Protein AF-A0A933VLJ4-F1 (afdb_monomer_lite)

Foldseek 3Di:
DDDPVVVLVVLLLLVVLVVLLQVLPDPDDDFQDKDKDKAACPPRPPVPNCVVLCVVVVVVVVVVCVPDPDDDPVRVVVPDDPVVVVVVVVVVVSLQVSQVVNVVSCCVVCVVFWDFDDRFDDPPPGSMTMTMTRGHDPVVSLVSNVVSVNNVVNCVPPVPPPDDDPPPWPWDPWDWDDDPQWIWIWTDTPDTDIFTQGGCLALLRLLVVQQPPPHAFDKDWLLSSLVSSDHPVVVPDPLNPDPPPCSVVSLVSSVVSVVSNQVRCVVVVNRPQWDWDDDSTIIGIDGDDD

Radius of gyration: 25.67 Å; chains: 1; bounding box: 54×54×75 Å

Sequence (290 aa):
MLTKLEINSRKTKEFLRYIVKEILKQPQLWPGKIIEVMISENLAPFPEVVQVFGKEAEQEYKKLIDSNSQIPWAYGISMFDFEGREILKDENDRKFERIEMATSYIRDELHDICTLKNQPITADGSSSFIAIFEIEDLEKLNRKAKELGVADSVTDNNLSQSENTFASPSISKPHLAVERNKGYLIIGGENYKKIAISKVEARSFKLLQSLFNPKLGLAKNIDDVFEGIRIEKDRNNSALHDSYQNIETKRGIIEAARRKIYSILKADNLRGALKIHINKRNCRAEWMLN

Secondary structure (DSSP, 8-state):
---HHHHHHHHHHHHHHHHHHHHHTSSS--TT-EEEEEEETTTSS-HHHHHHTTHHHHHHHHHHHTT-----HHHHGGG--HHHHHHHHHHHHHHHHHHHHHHHHHHHHHTTTEEE-S--EE-TTSSEEEEEEEES-HHHHHHHHHHTT-GGGTHHHHSS-SSS-------PPPEEEEETTEEEEEE-SSS-EEEEEEETTSHHHHHHHHHHSS-TT--EEHHHHHHHH--HHHHT-GGGT-TTT-HHHHHHHHHHHHHHHHHHHHHTT-TTTEEEEE-SSEEEEEEPP-

Structure (mmCIF, N/CA/C/O backbone):
data_AF-A0A933VLJ4-F1
#
_entry.id   AF-A0A933VLJ4-F1
#
loop_
_atom_site.group_PDB
_atom_site.id
_atom_site.type_symbol
_atom_site.label_atom_id
_atom_site.label_alt_id
_atom_site.label_comp_id
_atom_site.label_asym_id
_atom_site.label_entity_id
_atom_site.label_seq_id
_atom_site.pdbx_PDB_ins_code
_atom_site.Cartn_x
_atom_site.Cartn_y
_atom_site.Cartn_z
_atom_site.occupancy
_atom_site.B_iso_or_equiv
_atom_site.auth_seq_id
_atom_site.auth_comp_id
_atom_site.auth_asym_id
_atom_site.auth_atom_id
_atom_site.pdbx_PDB_model_num
ATOM 1 N N . MET A 1 1 ? 0.836 -8.398 49.269 1.00 50.69 1 MET A N 1
ATOM 2 C CA . MET A 1 1 ? 1.356 -9.211 48.145 1.00 50.69 1 MET A CA 1
ATOM 3 C C . MET A 1 1 ? 0.165 -9.678 47.328 1.00 50.69 1 MET A C 1
ATOM 5 O O . MET A 1 1 ? -0.795 -10.116 47.942 1.00 50.69 1 MET A O 1
ATOM 9 N N . LEU A 1 2 ? 0.199 -9.544 46.000 1.00 38.22 2 LEU A N 1
ATOM 10 C CA . LEU A 1 2 ? -0.858 -10.053 45.113 1.00 38.22 2 LEU A CA 1
ATOM 11 C C . LEU A 1 2 ? -0.665 -11.555 44.874 1.00 38.22 2 LEU A C 1
ATOM 13 O O . LEU A 1 2 ? 0.467 -12.039 44.840 1.00 38.22 2 LEU A O 1
ATOM 17 N N . THR A 1 3 ? -1.759 -12.284 44.695 1.00 45.78 3 THR A N 1
ATOM 18 C CA . THR A 1 3 ? -1.769 -13.708 44.347 1.00 45.78 3 THR A CA 1
ATOM 19 C C . THR A 1 3 ? -1.287 -13.941 42.908 1.00 45.78 3 THR A C 1
ATOM 21 O O . THR A 1 3 ? -1.351 -13.052 42.058 1.00 45.78 3 THR A O 1
ATOM 24 N N . LYS A 1 4 ? -0.832 -15.164 42.588 1.00 46.66 4 LYS A N 1
ATOM 25 C CA . LYS A 1 4 ? -0.454 -15.549 41.210 1.00 46.66 4 LYS A CA 1
ATOM 26 C C . LYS A 1 4 ? -1.600 -15.339 40.211 1.00 46.66 4 LYS A C 1
ATOM 28 O O . LYS A 1 4 ? -1.352 -14.916 39.087 1.00 46.66 4 LYS A O 1
ATOM 33 N N . LEU A 1 5 ? -2.838 -15.596 40.637 1.00 36.47 5 LEU A N 1
ATOM 34 C CA . LEU A 1 5 ? -4.033 -15.391 39.821 1.00 36.47 5 LEU A CA 1
ATOM 35 C C . LEU A 1 5 ? -4.261 -13.902 39.526 1.00 36.47 5 LEU A C 1
ATOM 37 O O . LEU A 1 5 ? -4.494 -13.542 38.377 1.00 36.47 5 LEU A O 1
ATOM 41 N N . GLU A 1 6 ? -4.113 -13.029 40.527 1.00 38.94 6 GLU A N 1
ATOM 42 C CA . GLU A 1 6 ? -4.204 -11.575 40.342 1.00 38.94 6 GLU A CA 1
ATOM 43 C C . GLU A 1 6 ? -3.078 -11.030 39.456 1.00 38.94 6 GLU A C 1
ATOM 45 O O . GLU A 1 6 ? -3.309 -10.118 38.668 1.00 38.94 6 GLU A O 1
ATOM 50 N N . ILE A 1 7 ? -1.867 -11.590 39.542 1.00 51.25 7 ILE A N 1
ATOM 51 C CA . ILE A 1 7 ? -0.741 -11.216 38.671 1.00 51.25 7 ILE A CA 1
ATOM 52 C C . ILE A 1 7 ? -1.020 -11.628 37.221 1.00 51.25 7 ILE A C 1
ATOM 54 O O . ILE A 1 7 ? -0.830 -10.819 36.314 1.00 51.25 7 ILE A O 1
ATOM 58 N N . ASN A 1 8 ? -1.498 -12.855 36.998 1.00 53.44 8 ASN A N 1
ATOM 59 C CA . ASN A 1 8 ? -1.831 -13.339 35.660 1.00 53.44 8 ASN A CA 1
ATOM 60 C C . ASN A 1 8 ? -2.995 -12.542 35.066 1.00 53.44 8 ASN A C 1
ATOM 62 O O . ASN A 1 8 ? -2.856 -12.019 33.969 1.00 53.44 8 ASN A O 1
ATOM 66 N N . SER A 1 9 ? -4.075 -12.343 35.827 1.00 53.41 9 SER A N 1
ATOM 67 C CA . SER A 1 9 ? -5.229 -11.533 3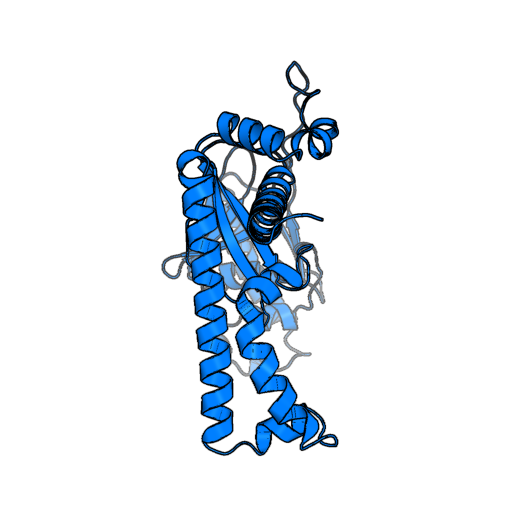5.417 1.00 53.41 9 SER A CA 1
ATOM 68 C C . SER A 1 9 ? -4.846 -10.081 35.104 1.00 53.41 9 SER A C 1
ATOM 70 O O . SER A 1 9 ? -5.307 -9.521 34.110 1.00 53.41 9 SER A O 1
ATOM 72 N N . ARG A 1 10 ? -3.946 -9.468 35.890 1.00 58.34 10 ARG A N 1
ATOM 73 C CA . ARG A 1 10 ? -3.416 -8.127 35.590 1.00 58.34 10 ARG A CA 1
ATOM 74 C C . ARG A 1 10 ? -2.656 -8.092 34.272 1.00 58.34 10 ARG A C 1
ATOM 76 O O . ARG A 1 10 ? -2.849 -7.154 33.508 1.00 58.34 10 ARG A O 1
ATOM 83 N N . LYS A 1 11 ? -1.833 -9.101 33.986 1.00 65.62 11 LYS A N 1
ATOM 84 C CA . LYS A 1 11 ? -1.084 -9.190 32.725 1.00 65.62 11 LYS A CA 1
ATOM 85 C C . LYS A 1 11 ? -2.014 -9.313 31.519 1.00 65.62 11 LYS A C 1
ATOM 87 O O . LYS A 1 11 ? -1.797 -8.626 30.526 1.00 65.62 11 LYS A O 1
ATOM 92 N N . THR A 1 12 ? -3.087 -10.095 31.624 1.00 76.06 12 THR A N 1
ATOM 93 C CA . THR A 1 12 ? -4.082 -10.215 30.551 1.00 76.06 12 THR A CA 1
ATOM 94 C C . THR A 1 12 ? -4.938 -8.956 30.390 1.00 76.06 12 THR A C 1
ATOM 96 O O . THR A 1 12 ? -5.222 -8.549 29.262 1.00 76.06 12 THR A O 1
ATOM 99 N N . LYS A 1 13 ? -5.289 -8.274 31.490 1.00 81.50 13 LYS A N 1
ATOM 100 C CA . LYS A 1 13 ? -6.010 -6.991 31.444 1.00 81.50 13 LYS A CA 1
ATOM 101 C C . LYS A 1 13 ? -5.165 -5.886 30.815 1.00 81.50 13 LYS A C 1
ATOM 103 O O . LYS A 1 13 ? -5.656 -5.137 29.978 1.00 81.50 13 LYS A O 1
ATOM 108 N N . GLU A 1 14 ? -3.898 -5.791 31.194 1.00 79.62 14 GLU A N 1
ATOM 109 C CA . GLU A 1 14 ? -2.966 -4.803 30.656 1.00 79.62 14 GLU A CA 1
ATOM 110 C C . GLU A 1 14 ? -2.611 -5.097 29.181 1.00 79.62 14 GLU A C 1
ATOM 112 O O . GLU A 1 14 ? -2.468 -4.170 28.380 1.00 79.62 14 GLU A O 1
ATOM 117 N N . PHE A 1 15 ? -2.596 -6.370 28.768 1.00 82.56 15 PHE A N 1
ATOM 118 C CA . PHE A 1 15 ? -2.515 -6.737 27.352 1.00 82.56 15 PHE A CA 1
ATOM 119 C C . PHE A 1 15 ? -3.732 -6.243 26.553 1.00 82.56 15 PHE A C 1
ATOM 121 O O . PHE A 1 15 ? -3.559 -5.548 25.553 1.00 82.56 15 PHE A O 1
ATOM 128 N N . LEU A 1 16 ? -4.963 -6.497 27.019 1.00 88.50 16 LEU A N 1
ATOM 129 C CA . LEU A 1 16 ? -6.166 -5.939 26.377 1.00 88.50 16 LEU A CA 1
ATOM 130 C C . LEU A 1 16 ? -6.148 -4.414 26.359 1.00 88.50 16 LEU A C 1
ATOM 132 O O . LEU A 1 16 ? -6.529 -3.799 25.367 1.00 88.50 16 LEU A O 1
ATOM 136 N N . ARG A 1 17 ? -5.691 -3.801 27.454 1.00 89.19 17 ARG A N 1
ATOM 137 C CA . ARG A 1 17 ? -5.545 -2.352 27.581 1.00 89.19 17 ARG A CA 1
ATOM 138 C C . ARG A 1 17 ? -4.668 -1.792 26.467 1.00 89.19 17 ARG A C 1
ATOM 140 O O . ARG A 1 17 ? -5.035 -0.790 25.862 1.00 89.19 17 ARG A O 1
ATOM 147 N N . TYR A 1 18 ? -3.545 -2.448 26.178 1.00 88.50 18 TYR A N 1
ATOM 148 C CA . TYR A 1 18 ? -2.671 -2.094 25.065 1.00 88.50 18 TYR A CA 1
ATOM 149 C C . TYR A 1 18 ? -3.389 -2.211 23.714 1.00 88.50 18 TYR A C 1
ATOM 151 O O . TYR A 1 18 ? -3.415 -1.235 22.969 1.00 88.50 18 TYR A O 1
ATOM 159 N N . ILE A 1 19 ? -4.036 -3.346 23.430 1.00 90.19 19 ILE A N 1
ATOM 160 C CA . ILE A 1 19 ? -4.755 -3.560 22.162 1.00 90.19 19 ILE A CA 1
ATOM 161 C C . ILE A 1 19 ? -5.834 -2.498 21.947 1.00 90.19 19 ILE A C 1
ATOM 163 O O . ILE A 1 19 ? -5.847 -1.820 20.921 1.00 90.19 19 ILE A O 1
ATOM 167 N N . VAL A 1 20 ? -6.703 -2.296 22.939 1.00 93.12 20 VAL A N 1
ATOM 168 C CA . VAL A 1 20 ? -7.779 -1.301 22.868 1.00 93.12 20 VAL A CA 1
ATOM 169 C C . VAL A 1 20 ? -7.206 0.106 22.714 1.00 93.12 20 VAL A C 1
ATOM 171 O O . VAL A 1 20 ? -7.728 0.895 21.932 1.00 93.12 20 VAL A O 1
ATOM 174 N N . LYS A 1 21 ? -6.091 0.423 23.382 1.00 91.31 21 LYS A N 1
ATOM 175 C CA . LYS A 1 21 ? -5.403 1.706 23.207 1.00 91.31 21 LYS A CA 1
ATOM 176 C C . LYS A 1 21 ? -4.888 1.900 21.782 1.00 91.31 21 LYS A C 1
ATOM 178 O O . LYS A 1 21 ? -5.070 2.983 21.235 1.00 91.31 21 LYS A O 1
ATOM 183 N N . GLU A 1 22 ? -4.266 0.892 21.173 1.00 90.38 22 GLU A N 1
ATOM 184 C CA . GLU A 1 22 ? -3.789 0.983 19.785 1.00 90.38 22 GLU A CA 1
ATOM 185 C C . GLU A 1 22 ? -4.938 1.118 18.777 1.00 90.38 22 GLU A C 1
ATOM 187 O O . GLU A 1 22 ? -4.830 1.899 17.830 1.00 90.38 22 GLU A O 1
ATOM 192 N N . ILE A 1 23 ? -6.064 0.436 19.012 1.00 92.50 23 ILE A N 1
ATOM 193 C CA . ILE A 1 23 ? -7.285 0.603 18.211 1.00 92.50 23 ILE A CA 1
ATOM 194 C C . ILE A 1 23 ? -7.800 2.046 18.322 1.00 92.50 23 ILE A C 1
ATOM 196 O O . ILE A 1 23 ? -8.082 2.690 17.313 1.00 92.50 23 ILE A O 1
ATOM 200 N N . LEU A 1 24 ? -7.878 2.588 19.539 1.00 91.94 24 LEU A N 1
ATOM 201 C CA . LEU A 1 24 ? -8.410 3.928 19.805 1.00 91.94 24 LEU A CA 1
ATOM 202 C C . LEU A 1 24 ? -7.504 5.079 19.353 1.00 91.94 24 LEU A C 1
ATOM 204 O O . LEU A 1 24 ? -7.984 6.197 19.177 1.00 91.94 24 LEU A O 1
ATOM 208 N N . LYS A 1 25 ? -6.208 4.831 19.134 1.00 89.75 25 LYS A N 1
ATOM 209 C CA . LYS A 1 25 ? -5.296 5.815 18.526 1.00 89.75 25 LYS A CA 1
ATOM 210 C C . LYS A 1 25 ? -5.622 6.104 17.062 1.00 89.75 25 LYS A C 1
ATOM 212 O O . LYS A 1 25 ? -5.136 7.100 16.526 1.00 89.75 25 LYS A O 1
ATOM 217 N N . GLN A 1 26 ? -6.386 5.238 16.396 1.00 88.06 26 GLN A N 1
ATOM 218 C CA . GLN A 1 26 ? -6.701 5.429 14.988 1.00 88.06 26 GLN A CA 1
ATOM 219 C C . GLN A 1 26 ? -7.625 6.638 14.803 1.00 88.06 26 GLN A C 1
ATOM 221 O O . GLN A 1 26 ? -8.646 6.742 15.485 1.00 88.06 26 GLN A O 1
ATOM 226 N N . PRO A 1 27 ? -7.327 7.533 13.847 1.00 77.44 27 PRO A N 1
ATOM 227 C CA . PRO A 1 27 ? -8.196 8.666 13.572 1.00 77.44 27 PRO A CA 1
ATOM 228 C C . PRO A 1 27 ? -9.526 8.160 13.012 1.00 77.44 27 PRO A C 1
ATOM 230 O O . PRO A 1 27 ? -9.515 7.386 12.055 1.00 77.44 27 PRO A O 1
ATOM 233 N N . GLN A 1 28 ? -10.643 8.615 13.588 1.00 81.88 28 GLN A N 1
ATOM 234 C CA . GLN A 1 28 ? -12.020 8.336 13.149 1.00 81.88 28 GLN A CA 1
ATOM 235 C C . GLN A 1 28 ? -12.364 6.836 13.115 1.00 81.88 28 GLN A C 1
ATOM 237 O O . GLN A 1 28 ? -12.038 6.129 12.165 1.00 81.88 28 GLN A O 1
ATOM 242 N N . LEU A 1 29 ? -13.034 6.325 14.144 1.00 87.50 29 LEU A N 1
ATOM 243 C CA . LEU A 1 29 ? -13.500 4.936 14.198 1.00 87.50 29 LEU A CA 1
ATOM 244 C C . LEU A 1 29 ? -14.968 4.839 13.770 1.00 87.50 29 LEU A C 1
ATOM 246 O O . LEU A 1 29 ? -15.772 5.683 14.154 1.00 87.50 29 LEU A O 1
ATOM 250 N N . TRP A 1 30 ? -15.320 3.807 13.003 1.00 90.38 30 TRP A N 1
ATOM 251 C CA . TRP A 1 30 ? -16.703 3.490 12.630 1.00 90.38 30 TRP A CA 1
ATOM 252 C C . TRP A 1 30 ? -16.875 1.969 12.446 1.00 90.38 30 TRP A C 1
ATOM 254 O O . TRP A 1 30 ? -15.882 1.286 12.174 1.00 90.38 30 TRP A O 1
ATOM 264 N N . PRO A 1 31 ? -18.099 1.424 12.585 1.00 91.81 31 PRO A N 1
ATOM 265 C CA . PRO A 1 31 ? -18.383 0.018 12.288 1.00 91.81 31 PRO A CA 1
ATOM 266 C C . PRO A 1 31 ? -17.998 -0.376 10.850 1.00 91.81 31 PRO A C 1
ATOM 268 O O . PRO A 1 31 ? -18.265 0.365 9.907 1.00 91.81 31 PRO A O 1
ATOM 271 N N . GLY A 1 32 ? -17.354 -1.526 10.669 1.00 87.06 32 GLY A N 1
ATOM 272 C CA . GLY A 1 32 ? -16.764 -2.009 9.417 1.00 87.06 32 GLY A CA 1
ATOM 273 C C . GLY A 1 32 ? -15.350 -1.485 9.132 1.00 87.06 32 GLY A C 1
ATOM 274 O O . GLY A 1 32 ? -14.734 -1.856 8.131 1.00 87.06 32 GLY A O 1
ATOM 275 N N . LYS A 1 33 ? -14.792 -0.604 9.977 1.00 89.00 33 LYS A N 1
ATOM 276 C CA . LYS A 1 33 ? -13.421 -0.114 9.783 1.00 89.00 33 LYS A CA 1
ATOM 277 C C . LYS A 1 33 ? -12.407 -1.216 10.084 1.00 89.00 33 LYS A C 1
ATOM 279 O O . LYS A 1 33 ? -12.413 -1.781 11.175 1.00 89.00 33 LYS A O 1
ATOM 284 N N . ILE A 1 34 ? -11.490 -1.439 9.143 1.00 89.88 34 ILE A N 1
ATOM 285 C CA . ILE A 1 34 ? -10.357 -2.355 9.300 1.00 89.88 34 ILE A CA 1
ATOM 286 C C . ILE A 1 34 ? -9.161 -1.606 9.897 1.00 89.88 34 ILE A C 1
ATOM 288 O O . ILE A 1 34 ? -8.796 -0.525 9.430 1.00 89.88 34 ILE A O 1
ATOM 292 N N . ILE A 1 35 ? -8.557 -2.186 10.931 1.00 89.69 35 ILE A N 1
ATOM 293 C CA . ILE A 1 35 ? -7.444 -1.628 11.695 1.00 89.69 35 ILE A CA 1
ATOM 294 C C . ILE A 1 35 ? -6.363 -2.688 11.845 1.00 89.69 35 ILE A C 1
ATOM 296 O O . ILE A 1 35 ? -6.638 -3.824 12.222 1.00 89.69 35 ILE A O 1
ATOM 300 N N . GLU A 1 36 ? -5.121 -2.294 11.597 1.00 88.81 36 GLU A N 1
ATOM 301 C CA . GLU A 1 36 ? -3.949 -3.133 11.821 1.00 88.81 36 GLU A CA 1
ATOM 302 C C . GLU A 1 36 ? -3.264 -2.699 13.117 1.00 88.81 36 GLU A C 1
ATOM 304 O O . GLU A 1 36 ? -2.902 -1.533 13.283 1.00 88.81 36 GLU A O 1
ATOM 309 N N . VAL A 1 37 ? -3.085 -3.642 14.040 1.00 86.88 37 VAL A N 1
ATOM 310 C CA . VAL A 1 37 ? -2.340 -3.435 15.283 1.00 86.88 37 VAL A CA 1
ATOM 311 C C . VAL A 1 37 ? -1.112 -4.328 15.250 1.00 86.88 37 VAL A C 1
ATOM 313 O O . VAL A 1 37 ? -1.214 -5.555 15.223 1.00 86.88 37 VAL A O 1
ATOM 316 N N . MET A 1 38 ? 0.064 -3.707 15.254 1.00 82.69 38 MET A N 1
ATOM 317 C CA . MET A 1 38 ? 1.325 -4.425 15.389 1.00 82.69 38 MET A CA 1
ATOM 318 C C . MET A 1 38 ? 1.561 -4.748 16.863 1.00 82.69 38 MET A C 1
ATOM 320 O O . MET A 1 38 ? 1.762 -3.849 17.673 1.00 82.69 38 MET A O 1
ATOM 324 N N . ILE A 1 39 ? 1.555 -6.033 17.201 1.00 79.06 39 ILE A N 1
ATOM 325 C CA . ILE A 1 39 ? 1.809 -6.542 18.545 1.00 79.06 39 ILE A CA 1
ATOM 326 C C . ILE A 1 39 ? 3.231 -7.087 18.548 1.00 79.06 39 ILE A C 1
ATOM 328 O O . ILE A 1 39 ? 3.512 -8.114 17.938 1.00 79.06 39 ILE A O 1
ATOM 332 N N . SER A 1 40 ? 4.145 -6.378 19.202 1.00 70.12 40 SER A N 1
ATOM 333 C CA . SER A 1 40 ? 5.546 -6.788 19.307 1.00 70.12 40 SER A CA 1
ATOM 334 C C . SER A 1 40 ? 5.864 -7.247 20.722 1.00 70.12 40 SER A C 1
ATOM 336 O O . SER A 1 40 ? 5.580 -6.525 21.680 1.00 70.12 40 SER A O 1
ATOM 338 N N . GLU A 1 41 ? 6.502 -8.414 20.845 1.00 59.91 41 GLU A N 1
ATOM 339 C CA . GLU A 1 41 ? 6.940 -8.989 22.125 1.00 59.91 41 GLU A CA 1
ATOM 340 C C . GLU A 1 41 ? 7.832 -8.025 22.933 1.00 59.91 41 GLU A C 1
ATOM 342 O O . GLU A 1 41 ? 7.784 -8.029 24.160 1.00 59.91 41 GLU A O 1
ATOM 347 N N . ASN A 1 42 ? 8.574 -7.138 22.252 1.00 55.66 42 ASN A N 1
ATOM 348 C CA . ASN A 1 42 ? 9.538 -6.219 22.870 1.00 55.66 42 ASN A CA 1
ATOM 349 C C . ASN A 1 42 ? 9.031 -4.774 23.060 1.00 55.66 42 ASN A C 1
ATOM 351 O O . ASN A 1 42 ? 9.648 -4.016 23.805 1.00 55.66 42 ASN A O 1
ATOM 355 N N . LEU A 1 43 ? 7.960 -4.360 22.367 1.00 48.41 43 LEU A N 1
ATOM 356 C CA . LEU A 1 43 ? 7.416 -2.985 22.438 1.00 48.41 43 LEU A CA 1
ATOM 357 C C . LEU A 1 43 ? 6.102 -2.891 23.219 1.00 48.41 43 LEU A C 1
ATOM 359 O O . LEU A 1 43 ? 5.678 -1.791 23.575 1.00 48.41 43 LEU A O 1
ATOM 363 N N . ALA A 1 44 ? 5.455 -4.019 23.505 1.00 48.56 44 ALA A N 1
ATOM 364 C CA . ALA A 1 44 ? 4.381 -4.048 24.482 1.00 48.56 44 ALA A CA 1
ATOM 365 C C . ALA A 1 44 ? 4.982 -3.899 25.897 1.00 48.56 44 ALA A C 1
ATOM 367 O O . ALA A 1 44 ? 6.090 -4.380 26.136 1.00 48.56 44 ALA A O 1
ATOM 368 N N . PRO A 1 45 ? 4.282 -3.302 26.876 1.00 43.19 45 PRO A N 1
ATOM 369 C CA . PRO A 1 45 ? 4.778 -3.174 28.252 1.00 43.19 45 PRO A CA 1
ATOM 370 C C . PRO A 1 45 ? 4.940 -4.515 29.009 1.00 43.19 45 PRO A C 1
ATOM 372 O O . PRO A 1 45 ? 4.975 -4.530 30.237 1.00 43.19 45 PRO A O 1
ATOM 375 N N . PHE A 1 46 ? 5.046 -5.651 28.309 1.00 54.34 46 PHE A N 1
ATOM 376 C CA . PHE A 1 46 ? 4.991 -6.996 28.876 1.00 54.34 46 PHE A CA 1
ATOM 377 C C . PHE A 1 46 ? 6.123 -7.919 28.404 1.00 54.34 46 PHE A C 1
ATOM 379 O O . PHE A 1 46 ? 5.842 -8.969 27.821 1.00 54.34 46 PHE A O 1
ATOM 386 N N . PRO A 1 47 ? 7.382 -7.658 28.799 1.00 48.56 47 PRO A N 1
ATOM 387 C CA . PRO A 1 47 ? 8.399 -8.714 28.794 1.00 48.56 47 PRO A CA 1
ATOM 388 C C . PRO A 1 47 ? 7.963 -9.921 29.650 1.00 48.56 47 PRO A C 1
ATOM 390 O O . PRO A 1 47 ? 8.467 -11.029 29.514 1.00 48.56 47 PRO A O 1
ATOM 393 N N . GLU A 1 48 ? 6.980 -9.732 30.532 1.00 41.62 48 GLU A N 1
ATOM 394 C CA . GLU A 1 48 ? 6.556 -10.725 31.502 1.00 41.62 48 GLU A CA 1
ATOM 395 C C . GLU A 1 48 ? 5.315 -11.533 31.110 1.00 41.62 48 GLU A C 1
ATOM 397 O O . GLU A 1 48 ? 5.056 -12.534 31.773 1.00 41.62 48 GLU A O 1
ATOM 402 N N . VAL A 1 49 ? 4.524 -11.121 30.108 1.00 40.75 49 VAL A N 1
ATOM 403 C CA . VAL A 1 49 ? 3.476 -11.988 29.522 1.00 40.75 49 VAL A CA 1
ATOM 404 C C . VAL A 1 49 ? 4.169 -13.169 28.848 1.00 40.75 49 VAL A C 1
ATOM 406 O O . VAL A 1 49 ? 3.813 -14.314 29.093 1.00 40.75 49 VAL A O 1
ATOM 409 N N . VAL A 1 50 ? 5.278 -12.891 28.167 1.00 42.34 50 VAL A N 1
ATOM 410 C CA . VAL A 1 50 ? 6.231 -13.876 27.646 1.00 42.34 50 VAL A CA 1
ATOM 411 C C . VAL A 1 50 ? 6.790 -14.765 28.758 1.00 42.34 50 VAL A C 1
ATOM 413 O O . VAL A 1 50 ? 6.827 -15.981 28.612 1.00 42.34 50 VAL A O 1
ATOM 416 N N . GLN A 1 51 ? 7.155 -14.190 29.912 1.00 42.16 51 GLN A N 1
ATOM 417 C CA . GLN A 1 51 ? 7.656 -14.972 31.052 1.00 42.16 51 GLN A CA 1
ATOM 418 C C . GLN A 1 51 ? 6.575 -15.766 31.806 1.00 42.16 51 GLN A C 1
ATOM 420 O O . GLN A 1 51 ? 6.919 -16.757 32.444 1.00 42.16 51 GLN A O 1
ATOM 425 N N . VAL A 1 52 ? 5.287 -15.389 31.783 1.00 43.06 52 VAL A N 1
ATOM 426 C CA . VAL A 1 52 ? 4.227 -16.240 32.378 1.00 43.06 52 VAL A CA 1
ATOM 427 C C . VAL A 1 52 ? 4.096 -17.547 31.607 1.00 43.06 52 VAL A C 1
ATOM 429 O O . VAL A 1 52 ? 3.881 -18.580 32.230 1.00 43.06 52 VAL A O 1
ATOM 432 N N . PHE A 1 53 ? 4.317 -17.510 30.293 1.00 41.09 53 PHE A N 1
ATOM 433 C CA . PHE A 1 53 ? 4.307 -18.691 29.430 1.00 41.09 53 PHE A CA 1
ATOM 434 C C . PHE A 1 53 ? 5.700 -19.322 29.225 1.00 41.09 53 PHE A C 1
ATOM 436 O O . PHE A 1 53 ? 5.808 -20.364 28.594 1.00 41.09 53 PHE A O 1
ATOM 443 N N . GLY A 1 54 ? 6.772 -18.710 29.750 1.00 40.12 54 GLY A N 1
ATOM 444 C CA . GLY A 1 54 ? 8.165 -19.090 29.464 1.00 40.12 54 GLY A CA 1
ATOM 445 C C . GLY A 1 54 ? 8.986 -19.633 30.640 1.00 40.12 54 GLY A C 1
ATOM 446 O O . GLY A 1 54 ? 10.114 -20.074 30.433 1.00 40.12 54 GLY A O 1
ATOM 447 N N . LYS A 1 55 ? 8.474 -19.625 31.879 1.00 43.44 55 LYS A N 1
ATOM 448 C CA . LYS A 1 55 ? 9.286 -19.973 33.068 1.00 43.44 55 LYS A CA 1
ATOM 449 C C . LYS A 1 55 ? 9.741 -21.433 33.150 1.00 43.44 55 LYS A C 1
ATOM 451 O O . LYS A 1 55 ? 10.742 -21.699 33.809 1.00 43.44 55 LYS A O 1
ATOM 456 N N . GLU A 1 56 ? 9.060 -22.353 32.476 1.00 43.72 56 GLU A N 1
ATOM 457 C CA . GLU A 1 56 ? 9.499 -23.753 32.363 1.00 43.72 56 GLU A CA 1
ATOM 458 C C . GLU A 1 56 ? 10.591 -23.916 31.290 1.00 43.72 56 GLU A C 1
ATOM 460 O O . GLU A 1 56 ? 11.545 -24.661 31.491 1.00 43.72 56 GLU A O 1
ATOM 465 N N . ALA A 1 57 ? 10.541 -23.120 30.217 1.00 41.31 57 ALA A N 1
ATOM 466 C CA . ALA A 1 57 ? 11.545 -23.115 29.151 1.00 41.31 57 ALA A CA 1
ATOM 467 C C . ALA A 1 57 ? 12.875 -22.458 29.574 1.00 41.31 57 ALA A C 1
ATOM 469 O O . ALA A 1 57 ? 13.956 -22.903 29.192 1.00 41.31 57 ALA A O 1
ATOM 470 N N . GLU A 1 58 ? 12.813 -21.404 30.392 1.00 41.44 58 GLU A N 1
ATOM 471 C CA . GLU A 1 58 ? 13.987 -20.624 30.805 1.00 41.44 58 GLU A CA 1
ATOM 472 C C . GLU A 1 58 ? 14.918 -21.398 31.764 1.00 41.44 58 GLU A C 1
ATOM 474 O O . GLU A 1 58 ? 16.131 -21.172 31.779 1.00 41.44 58 GLU A O 1
ATOM 479 N N . GLN A 1 59 ? 14.379 -22.345 32.545 1.00 48.97 59 GLN A N 1
ATOM 480 C CA . GLN A 1 59 ? 15.175 -23.186 33.450 1.00 48.97 59 GLN A CA 1
ATOM 481 C C . GLN A 1 59 ? 15.993 -24.258 32.719 1.00 48.97 59 GLN A C 1
ATOM 483 O O . GLN A 1 59 ? 17.082 -24.595 33.183 1.00 48.97 59 GLN A O 1
ATOM 488 N N . GLU A 1 60 ? 15.516 -24.774 31.586 1.00 46.59 60 GLU A N 1
ATOM 489 C CA . GLU A 1 60 ? 16.315 -25.667 30.737 1.00 46.59 60 GLU A CA 1
ATOM 490 C C . GLU A 1 60 ? 17.357 -24.894 29.927 1.00 46.59 60 GLU A C 1
ATOM 492 O O . GLU A 1 60 ? 18.504 -25.324 29.816 1.00 46.59 60 GLU A O 1
ATOM 497 N N . TYR A 1 61 ? 17.007 -23.696 29.457 1.00 41.00 61 TYR A N 1
ATOM 498 C CA . TYR A 1 61 ? 17.903 -22.857 28.664 1.00 41.00 61 TYR A CA 1
ATOM 499 C C . TYR A 1 61 ? 19.104 -22.324 29.468 1.00 41.00 61 TYR A C 1
ATOM 501 O O . TYR A 1 61 ? 20.231 -22.296 28.969 1.00 41.00 61 TYR A O 1
ATOM 509 N N . LYS A 1 62 ? 18.908 -21.981 30.752 1.00 46.28 62 LYS A N 1
ATOM 510 C CA . LYS A 1 62 ? 20.014 -21.606 31.655 1.00 46.28 62 LYS A CA 1
ATOM 511 C C . LYS A 1 62 ? 21.000 -22.747 31.911 1.00 46.28 62 LYS A C 1
ATOM 513 O O . LYS A 1 62 ? 22.192 -22.484 32.019 1.00 46.28 62 LYS A O 1
ATOM 518 N N . LYS A 1 63 ? 20.538 -24.004 31.937 1.00 53.59 63 LYS A N 1
ATOM 519 C CA . LYS A 1 63 ? 21.432 -25.171 32.058 1.00 53.59 63 LYS A CA 1
ATOM 520 C C . LYS A 1 63 ? 22.321 -25.354 30.823 1.00 53.59 63 LYS A C 1
ATOM 522 O O . LYS A 1 63 ? 23.435 -25.847 30.956 1.00 53.59 63 LYS A O 1
ATOM 527 N N . LEU A 1 64 ? 21.845 -24.948 29.644 1.00 45.16 64 LEU A N 1
ATOM 528 C CA . LEU A 1 64 ? 22.586 -25.030 28.382 1.00 45.16 64 LEU A CA 1
ATOM 529 C C . LEU A 1 64 ? 23.625 -23.907 28.230 1.00 45.16 64 LEU A C 1
ATOM 531 O O . LEU A 1 64 ? 24.757 -24.170 27.826 1.00 45.16 64 LEU A O 1
ATOM 535 N N . ILE A 1 65 ? 23.279 -22.667 28.587 1.00 45.50 65 ILE A N 1
ATOM 536 C CA . ILE A 1 65 ? 24.167 -21.505 28.401 1.00 45.50 65 ILE A CA 1
ATOM 537 C C . ILE A 1 65 ? 25.370 -21.507 29.353 1.00 45.50 65 ILE A C 1
ATOM 539 O O . ILE A 1 65 ? 26.464 -21.125 28.934 1.00 45.50 65 ILE A O 1
ATOM 543 N N . ASP A 1 66 ? 25.219 -21.994 30.588 1.00 50.34 66 ASP A N 1
ATOM 544 C CA . ASP A 1 66 ? 26.332 -22.044 31.552 1.00 50.34 66 ASP A CA 1
ATOM 545 C C . ASP A 1 66 ? 27.461 -23.014 31.137 1.00 50.34 66 ASP A C 1
ATOM 547 O O . ASP A 1 66 ? 28.529 -23.017 31.747 1.00 50.34 66 ASP A O 1
ATOM 551 N N . SER A 1 67 ? 27.269 -23.800 30.071 1.00 51.38 67 SER A N 1
ATOM 552 C CA . SER A 1 67 ? 28.254 -24.770 29.583 1.00 51.38 67 SER A CA 1
ATOM 553 C C . SER A 1 67 ? 29.147 -24.291 28.431 1.00 51.38 67 SER A C 1
ATOM 555 O O . SER A 1 67 ? 30.145 -24.950 28.156 1.00 51.38 67 SER A O 1
ATOM 557 N N . ASN A 1 68 ? 28.850 -23.168 27.759 1.00 52.41 68 ASN A N 1
ATOM 558 C CA . ASN A 1 68 ? 29.610 -22.752 26.566 1.00 52.41 68 ASN A CA 1
ATOM 559 C C . ASN A 1 68 ? 29.579 -21.232 26.324 1.00 52.41 68 ASN A C 1
ATOM 561 O O . ASN A 1 68 ? 28.950 -20.718 25.398 1.00 52.41 68 ASN A O 1
ATOM 565 N N . SER A 1 69 ? 30.302 -20.485 27.151 1.00 50.03 69 SER A N 1
ATOM 566 C CA . SER A 1 69 ? 30.397 -19.027 27.066 1.00 50.03 69 SER A CA 1
ATOM 567 C C . SER A 1 69 ? 31.647 -18.562 26.311 1.00 50.03 69 SER A C 1
ATOM 569 O O . SER A 1 69 ? 32.558 -18.016 26.923 1.00 50.03 69 SER A O 1
ATOM 571 N N . GLN A 1 70 ? 31.708 -18.739 24.979 1.00 48.09 70 GLN A N 1
ATOM 572 C CA . GLN A 1 70 ? 32.674 -17.973 24.155 1.00 48.09 70 GLN A CA 1
ATOM 573 C C . GLN A 1 70 ? 32.476 -17.949 22.623 1.00 48.09 70 GLN A C 1
ATOM 575 O O . GLN A 1 70 ? 33.411 -17.581 21.913 1.00 48.09 70 GLN A O 1
ATOM 580 N N . ILE A 1 71 ? 31.299 -18.274 22.070 1.00 47.00 71 ILE A N 1
ATOM 581 C CA . ILE A 1 71 ? 31.105 -18.250 20.603 1.00 47.00 71 ILE A CA 1
ATOM 582 C C . ILE A 1 71 ? 30.153 -17.113 20.181 1.00 47.00 71 ILE A C 1
ATOM 584 O O . ILE A 1 71 ? 29.034 -17.037 20.689 1.00 47.00 71 ILE A O 1
ATOM 588 N N . PRO A 1 72 ? 30.551 -16.231 19.241 1.00 47.09 72 PRO A N 1
ATOM 589 C CA . PRO A 1 72 ? 29.666 -15.227 18.650 1.00 47.09 72 PRO A CA 1
ATOM 590 C C . PRO A 1 72 ? 28.437 -15.867 17.983 1.00 47.09 72 PRO A C 1
ATOM 592 O O . PRO A 1 72 ? 28.579 -16.789 17.183 1.00 47.09 72 PRO A O 1
ATOM 595 N N . TRP A 1 73 ? 27.237 -15.342 18.258 1.00 43.94 73 TRP A N 1
ATOM 596 C CA . TRP A 1 73 ? 25.937 -15.887 17.816 1.00 43.94 73 TRP A CA 1
ATOM 597 C C . TRP A 1 73 ? 25.867 -16.234 16.315 1.00 43.94 73 TRP A C 1
ATOM 599 O O . TRP A 1 73 ? 25.358 -17.288 15.940 1.00 43.94 73 TRP A O 1
ATOM 609 N N . ALA A 1 74 ? 26.469 -15.404 15.457 1.00 41.75 74 ALA A N 1
ATOM 610 C CA . ALA A 1 74 ? 26.505 -15.618 14.008 1.00 41.75 74 ALA A CA 1
ATOM 611 C C . ALA A 1 74 ? 27.389 -16.805 13.562 1.00 41.75 74 ALA A C 1
ATOM 613 O O . ALA A 1 74 ? 27.182 -17.338 12.477 1.00 41.75 74 ALA A O 1
ATOM 614 N N . TYR A 1 75 ? 28.352 -17.228 14.388 1.00 42.59 75 TYR A N 1
ATOM 615 C CA . TYR A 1 75 ? 29.251 -18.360 14.122 1.00 42.59 75 TYR A CA 1
ATOM 616 C C . TYR A 1 75 ? 28.718 -19.682 14.703 1.00 42.59 75 TYR A C 1
ATOM 618 O O . TYR A 1 75 ? 29.067 -20.756 14.224 1.00 42.59 75 TYR A O 1
ATOM 626 N N . GLY A 1 76 ? 27.831 -19.614 15.705 1.00 46.25 76 GLY A N 1
ATOM 627 C CA . GLY A 1 76 ? 27.159 -20.790 16.266 1.00 46.25 76 GLY A CA 1
ATOM 628 C C . GLY A 1 76 ? 26.165 -21.419 15.287 1.00 46.25 76 GLY A C 1
ATOM 629 O O . GLY A 1 76 ? 26.155 -22.631 15.115 1.00 46.25 76 GLY A O 1
ATOM 630 N N . ILE A 1 77 ? 25.387 -20.599 14.570 1.00 42.56 77 ILE A N 1
ATOM 631 C CA . ILE A 1 77 ? 24.315 -21.063 13.667 1.00 42.56 77 ILE A CA 1
ATOM 632 C C . ILE A 1 77 ? 24.852 -21.880 12.476 1.00 42.56 77 ILE A C 1
ATOM 634 O O . ILE A 1 77 ? 24.184 -22.811 12.034 1.00 42.56 77 ILE A O 1
ATOM 638 N N . SER A 1 78 ? 26.062 -21.598 11.977 1.00 42.97 78 SER A N 1
ATOM 639 C CA . SER A 1 78 ? 26.653 -22.363 10.864 1.00 42.97 78 SER A CA 1
ATOM 640 C C . SER A 1 78 ? 27.300 -23.690 11.278 1.00 42.97 78 SER A C 1
ATOM 642 O O . SER A 1 78 ? 27.720 -24.442 10.404 1.00 42.97 78 SER A O 1
ATOM 644 N N . MET A 1 79 ? 27.405 -23.969 12.582 1.00 43.47 79 MET A N 1
ATOM 645 C CA . MET A 1 79 ? 28.030 -25.175 13.151 1.00 43.47 79 MET A CA 1
ATOM 646 C C . MET A 1 79 ? 27.017 -26.153 13.768 1.00 43.47 79 MET A C 1
ATOM 648 O O . MET A 1 79 ? 27.418 -27.201 14.264 1.00 43.47 79 MET A O 1
ATOM 652 N N . PHE A 1 80 ? 25.718 -25.841 13.765 1.00 43.09 80 PHE A N 1
ATOM 653 C CA . PHE A 1 80 ? 24.728 -26.705 14.405 1.00 43.09 80 PHE A CA 1
ATOM 654 C C . PHE A 1 80 ? 24.358 -27.919 13.534 1.00 43.09 80 PHE A C 1
ATOM 656 O O . PHE A 1 80 ? 23.729 -27.794 12.479 1.00 43.09 80 PHE A O 1
ATOM 663 N N . ASP A 1 81 ? 24.712 -29.104 14.037 1.00 54.97 81 ASP A N 1
ATOM 664 C CA . ASP A 1 81 ? 24.205 -30.412 13.618 1.00 54.97 81 ASP A CA 1
ATOM 665 C C . ASP A 1 81 ? 22.669 -30.524 13.781 1.00 54.97 81 ASP A C 1
ATOM 667 O O . ASP A 1 81 ? 21.977 -29.575 14.155 1.00 54.97 81 ASP A O 1
ATOM 671 N N . PHE A 1 82 ? 22.108 -31.696 13.451 1.00 50.00 82 PHE A N 1
ATOM 672 C CA . PHE A 1 82 ? 20.675 -32.035 13.538 1.00 50.00 82 PHE A CA 1
ATOM 673 C C . PHE A 1 82 ? 19.976 -31.498 14.809 1.00 50.00 82 PHE A C 1
ATOM 675 O O . PHE A 1 82 ? 18.883 -30.944 14.704 1.00 50.00 82 PHE A O 1
ATOM 682 N N . GLU A 1 83 ? 20.642 -31.541 15.965 1.00 48.88 83 GLU A N 1
ATOM 683 C CA . GLU A 1 83 ? 20.124 -31.060 17.255 1.00 48.88 83 GLU A CA 1
ATOM 684 C C . GLU A 1 83 ? 19.829 -29.548 17.284 1.00 48.88 83 GLU A C 1
ATOM 686 O O . GLU A 1 83 ? 18.808 -29.123 17.819 1.00 48.88 83 GLU A O 1
ATOM 691 N N . GLY A 1 84 ? 20.647 -28.700 16.649 1.00 50.34 84 GLY A N 1
ATOM 692 C CA . GLY A 1 84 ? 20.362 -27.258 16.61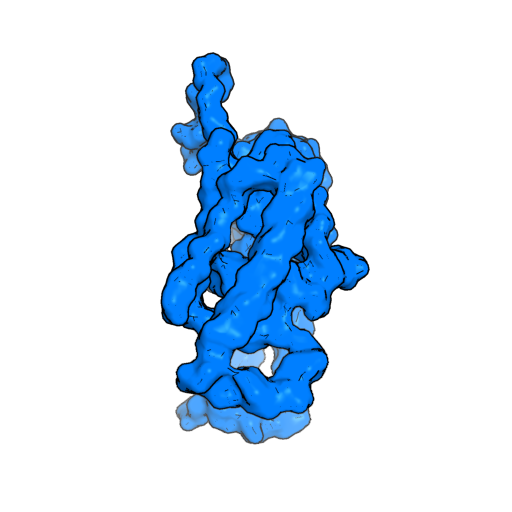0 1.00 50.34 84 GLY A CA 1
ATOM 693 C C . GLY A 1 84 ? 19.202 -26.895 15.684 1.00 50.34 84 GLY A C 1
ATOM 694 O O . GLY A 1 84 ? 18.502 -25.909 15.918 1.00 50.34 84 GLY A O 1
ATOM 695 N N . ARG A 1 85 ? 18.941 -27.721 14.660 1.00 55.22 85 ARG A N 1
ATOM 696 C CA . ARG A 1 85 ? 17.732 -27.599 13.831 1.00 55.22 85 ARG A CA 1
ATOM 697 C C . ARG A 1 85 ? 16.476 -27.997 14.604 1.00 55.22 85 ARG A C 1
ATOM 699 O O . ARG A 1 85 ? 15.447 -27.357 14.404 1.00 55.22 85 ARG A O 1
ATOM 706 N N . GLU A 1 86 ? 16.554 -28.990 15.489 1.00 59.22 86 GLU A N 1
ATOM 707 C CA . GLU A 1 86 ? 15.445 -29.343 16.385 1.00 59.22 86 GLU A CA 1
ATOM 708 C C . GLU A 1 86 ? 15.166 -28.251 17.422 1.00 59.22 86 GLU A C 1
ATOM 710 O O . GLU A 1 86 ? 14.006 -27.894 17.602 1.00 59.22 86 GLU A O 1
ATOM 715 N N . ILE A 1 87 ? 16.197 -27.636 18.014 1.00 59.25 87 ILE A N 1
ATOM 716 C CA . ILE A 1 87 ? 16.024 -26.515 18.958 1.00 59.25 87 ILE A CA 1
ATOM 717 C C . ILE A 1 87 ? 15.360 -25.310 18.277 1.00 59.25 87 ILE A C 1
ATOM 719 O O . ILE A 1 87 ? 14.406 -24.746 18.808 1.00 59.25 87 ILE A O 1
ATOM 723 N N . LEU A 1 88 ? 15.815 -24.927 17.077 1.00 58.31 88 LEU A N 1
ATOM 724 C CA . LEU A 1 88 ? 15.198 -23.831 16.316 1.00 58.31 88 LEU A CA 1
ATOM 725 C C . LEU A 1 88 ? 13.753 -24.144 15.909 1.00 58.31 88 LEU A C 1
ATOM 727 O O . LEU A 1 88 ? 12.923 -23.237 15.828 1.00 58.31 88 LEU A O 1
ATOM 731 N N . LYS A 1 89 ? 13.449 -25.416 15.634 1.00 69.44 89 LYS A N 1
ATOM 732 C CA . LYS A 1 89 ? 12.091 -25.865 15.333 1.00 69.44 89 LYS A CA 1
ATOM 733 C C . LYS A 1 89 ? 11.195 -25.775 16.571 1.00 69.44 89 LYS A C 1
ATOM 735 O O . LYS A 1 89 ? 10.145 -25.155 16.476 1.00 69.44 89 LYS A O 1
ATOM 740 N N . ASP A 1 90 ? 11.641 -26.284 17.717 1.00 71.62 90 ASP A N 1
ATOM 741 C CA . ASP A 1 90 ? 10.902 -26.212 18.985 1.00 71.62 90 ASP A CA 1
ATOM 742 C C . ASP A 1 90 ? 10.676 -24.753 19.426 1.00 71.62 90 ASP A C 1
ATOM 744 O O . ASP A 1 90 ? 9.576 -24.365 19.816 1.00 71.62 90 ASP A O 1
ATOM 748 N N . GLU A 1 91 ? 11.672 -23.875 19.270 1.00 66.81 91 GLU A N 1
ATOM 749 C CA . GLU A 1 91 ? 11.505 -22.451 19.582 1.00 66.81 91 GLU A CA 1
ATOM 750 C C . GLU A 1 91 ? 10.476 -21.767 18.664 1.00 66.81 91 GLU A C 1
ATOM 752 O O . GLU A 1 91 ? 9.690 -20.932 19.123 1.00 66.81 91 GLU A O 1
ATOM 757 N N . ASN A 1 92 ? 10.453 -22.123 17.376 1.00 64.19 92 ASN A N 1
ATOM 758 C CA . ASN A 1 92 ? 9.449 -21.633 16.435 1.00 64.19 92 ASN A CA 1
ATOM 759 C C . ASN A 1 92 ? 8.054 -22.185 16.747 1.00 64.19 92 ASN A C 1
ATOM 761 O O . ASN A 1 92 ? 7.099 -21.410 16.755 1.00 64.19 92 ASN A O 1
ATOM 765 N N . ASP A 1 93 ? 7.932 -23.472 17.067 1.00 71.31 93 ASP A N 1
ATOM 766 C CA . ASP A 1 93 ? 6.661 -24.103 17.435 1.00 71.31 93 ASP A CA 1
ATOM 767 C C . ASP A 1 93 ? 6.079 -23.437 18.698 1.00 71.31 93 ASP A C 1
ATOM 769 O O . ASP A 1 93 ? 4.929 -22.992 18.701 1.00 71.31 93 ASP A O 1
ATOM 773 N N . ARG A 1 94 ? 6.911 -23.192 19.721 1.00 70.44 94 ARG A N 1
ATOM 774 C CA . ARG A 1 94 ? 6.527 -22.424 20.923 1.00 70.44 94 ARG A CA 1
ATOM 775 C C . ARG A 1 94 ? 6.181 -20.962 20.628 1.00 70.44 94 ARG A C 1
ATOM 777 O O . ARG A 1 94 ? 5.424 -20.339 21.375 1.00 70.44 94 ARG A O 1
ATOM 784 N N . LYS A 1 95 ? 6.767 -20.343 19.595 1.00 67.25 95 LYS A N 1
ATOM 785 C CA . LYS A 1 95 ? 6.377 -18.987 19.153 1.00 67.25 95 LYS A CA 1
ATOM 786 C C . LYS A 1 95 ? 4.987 -19.007 18.524 1.00 67.25 95 LYS A C 1
ATOM 788 O O . LYS A 1 95 ? 4.165 -18.165 18.881 1.00 67.25 95 LYS A O 1
ATOM 793 N N . PHE A 1 96 ? 4.716 -19.970 17.644 1.00 67.06 96 PHE A N 1
ATOM 794 C CA . PHE A 1 96 ? 3.397 -20.144 17.037 1.00 67.06 96 PHE A CA 1
ATOM 795 C C . PHE A 1 96 ? 2.316 -20.391 18.090 1.00 67.06 96 PHE A C 1
ATOM 797 O O . PHE A 1 96 ? 1.296 -19.706 18.071 1.00 67.06 96 PHE A O 1
ATOM 804 N N . GLU A 1 97 ? 2.571 -21.269 19.060 1.00 72.38 97 GLU A N 1
ATOM 805 C CA . GLU A 1 97 ? 1.625 -21.562 20.141 1.00 72.38 97 GLU A CA 1
ATOM 806 C C . GLU A 1 97 ? 1.287 -20.311 20.972 1.00 72.38 97 GLU A C 1
ATOM 808 O O . GLU A 1 97 ? 0.118 -20.007 21.213 1.00 72.38 97 GLU A O 1
ATOM 813 N N . ARG A 1 98 ? 2.294 -19.508 21.344 1.00 71.31 98 ARG A N 1
ATOM 814 C CA . ARG A 1 98 ? 2.079 -18.247 22.080 1.00 71.31 98 ARG A CA 1
ATOM 815 C C . ARG A 1 98 ? 1.240 -17.247 21.291 1.00 71.31 98 ARG A C 1
ATOM 817 O O . ARG A 1 98 ? 0.375 -16.572 21.854 1.00 71.31 98 ARG A O 1
ATOM 824 N N . ILE A 1 99 ? 1.497 -17.150 19.993 1.00 71.81 99 ILE A N 1
ATOM 825 C CA . ILE A 1 99 ? 0.747 -16.291 19.084 1.00 71.81 99 ILE A CA 1
ATOM 826 C C . ILE A 1 99 ? -0.711 -16.768 18.971 1.00 71.81 99 ILE A C 1
ATOM 828 O O . ILE A 1 99 ? -1.628 -15.944 19.032 1.00 71.81 99 ILE A O 1
ATOM 832 N N . GLU A 1 100 ? -0.953 -18.076 18.857 1.00 74.56 100 GLU A N 1
ATOM 833 C CA . GLU A 1 100 ? -2.305 -18.644 18.833 1.00 74.56 100 GLU A CA 1
ATOM 834 C C . GLU A 1 100 ? -3.054 -18.409 20.146 1.00 74.56 100 GLU A C 1
ATOM 836 O O . GLU A 1 100 ? -4.205 -17.971 20.113 1.00 74.56 100 GLU A O 1
ATOM 841 N N . MET A 1 101 ? -2.403 -18.603 21.296 1.00 76.69 101 MET A N 1
ATOM 842 C CA . MET A 1 101 ? -2.993 -18.317 22.607 1.00 76.69 101 MET A CA 1
ATOM 843 C C . MET A 1 101 ? -3.388 -16.842 22.742 1.00 76.69 101 MET A C 1
ATOM 845 O O . MET A 1 101 ? -4.513 -16.539 23.143 1.00 76.69 101 MET A O 1
ATOM 849 N N . ALA A 1 102 ? -2.503 -15.914 22.362 1.00 78.12 102 ALA A N 1
ATOM 850 C CA . ALA A 1 102 ? -2.803 -14.482 22.383 1.00 78.12 102 ALA A CA 1
ATOM 851 C C . ALA A 1 102 ? -3.970 -14.132 21.445 1.00 78.12 102 ALA A C 1
ATOM 853 O O . ALA A 1 102 ? -4.860 -13.368 21.814 1.00 78.12 102 ALA A O 1
ATOM 854 N N . THR A 1 103 ? -3.989 -14.726 20.252 1.00 78.56 103 THR A N 1
ATOM 855 C CA . THR A 1 103 ? -5.049 -14.555 19.249 1.00 78.56 103 THR A CA 1
ATOM 856 C C . THR A 1 103 ? -6.390 -15.077 19.763 1.00 78.56 103 THR A C 1
ATOM 858 O O . THR A 1 103 ? -7.403 -14.396 19.606 1.00 78.56 103 THR A O 1
ATOM 861 N N . SER A 1 104 ? -6.410 -16.256 20.393 1.00 80.88 104 SER A N 1
ATOM 862 C CA . SER A 1 104 ? -7.618 -16.833 20.991 1.00 80.88 104 SER A CA 1
ATOM 863 C C . SER A 1 104 ? -8.139 -15.948 22.111 1.00 80.88 104 SER A C 1
ATOM 865 O O . SER A 1 104 ? -9.305 -15.582 22.099 1.00 80.88 104 SER A O 1
ATOM 867 N N . TYR A 1 105 ? -7.263 -15.515 23.017 1.00 84.19 105 TYR A N 1
ATOM 868 C CA . TYR A 1 105 ? -7.651 -14.643 24.119 1.00 84.19 105 TYR A CA 1
ATOM 869 C C . TYR A 1 105 ? -8.224 -13.301 23.634 1.00 84.19 105 TYR A C 1
ATOM 871 O O . TYR A 1 105 ? -9.267 -12.866 24.112 1.00 84.19 105 TYR A O 1
ATOM 879 N N . ILE A 1 106 ? -7.585 -12.656 22.648 1.00 86.62 106 ILE A N 1
ATOM 880 C CA . ILE A 1 106 ? -8.111 -11.430 22.022 1.00 86.62 106 ILE A CA 1
ATOM 881 C C . ILE A 1 106 ? -9.487 -11.688 21.413 1.00 86.62 106 ILE A C 1
ATOM 883 O O . ILE A 1 106 ? -10.387 -10.865 21.570 1.00 86.62 106 ILE A O 1
ATOM 887 N N . ARG A 1 107 ? -9.637 -12.810 20.700 1.00 87.00 107 ARG A N 1
ATOM 888 C CA . ARG A 1 107 ? -10.902 -13.190 20.080 1.00 87.00 107 ARG A CA 1
ATOM 889 C C . ARG A 1 107 ? -11.976 -13.340 21.146 1.00 87.00 107 ARG A C 1
ATOM 891 O O . ARG A 1 107 ? -13.005 -12.705 21.012 1.00 87.00 107 ARG A O 1
ATOM 898 N N . ASP A 1 108 ? -11.724 -14.088 22.209 1.00 86.56 108 ASP A N 1
ATOM 899 C CA . ASP A 1 108 ? -12.713 -14.331 23.259 1.00 86.56 108 ASP A CA 1
ATOM 900 C C . ASP A 1 108 ? -13.127 -13.027 23.959 1.00 86.56 108 ASP A C 1
ATOM 902 O O . ASP A 1 108 ? -14.313 -12.773 24.166 1.00 86.56 108 ASP A O 1
ATOM 906 N N . GLU A 1 109 ? -12.167 -12.147 24.243 1.00 91.88 109 GLU A N 1
ATOM 907 C CA . GLU A 1 109 ? -12.406 -10.903 24.982 1.00 91.88 109 GLU A CA 1
ATOM 908 C C . GLU A 1 109 ? -13.013 -9.768 24.158 1.00 91.88 109 GLU A C 1
ATOM 910 O O . GLU A 1 109 ? -13.610 -8.855 24.734 1.00 91.88 109 GLU A O 1
ATOM 915 N N . LEU A 1 110 ? -12.829 -9.788 22.835 1.00 92.81 110 LEU A N 1
ATOM 916 C CA . LEU A 1 110 ? -13.282 -8.726 21.936 1.00 92.81 110 LEU A CA 1
ATOM 917 C C . LEU A 1 110 ? -14.243 -9.214 20.839 1.00 92.81 110 LEU A C 1
ATOM 919 O O . LEU A 1 110 ? -14.574 -8.414 19.965 1.00 92.81 110 LEU A O 1
ATOM 923 N N . HIS A 1 111 ? -14.703 -10.474 20.860 1.00 92.25 111 HIS A N 1
ATOM 924 C CA . HIS A 1 111 ? -15.525 -11.066 19.786 1.00 92.25 111 HIS A CA 1
ATOM 925 C C . HIS A 1 111 ? -16.791 -10.268 19.468 1.00 92.25 111 HIS A C 1
ATOM 927 O O . HIS A 1 111 ? -17.254 -10.278 18.332 1.00 92.25 111 HIS A O 1
ATOM 933 N N . ASP A 1 112 ? -17.371 -9.601 20.465 1.00 92.12 112 ASP A N 1
ATOM 934 C CA . ASP A 1 112 ? -18.608 -8.842 20.325 1.00 92.12 112 ASP A CA 1
ATOM 935 C C . ASP A 1 112 ? -18.377 -7.344 20.061 1.00 92.12 112 ASP A C 1
ATOM 937 O O . ASP A 1 112 ? -19.350 -6.595 19.937 1.00 92.12 112 ASP A O 1
ATOM 941 N N . ILE A 1 113 ? -17.107 -6.929 19.987 1.00 94.81 113 ILE A N 1
ATOM 942 C CA . ILE A 1 113 ? -16.631 -5.566 19.719 1.00 94.81 113 ILE A CA 1
ATOM 943 C C . ILE A 1 113 ? -16.000 -5.483 18.326 1.00 94.81 113 ILE A C 1
ATOM 945 O O . ILE A 1 113 ? -16.214 -4.513 17.596 1.00 94.81 113 ILE A O 1
ATOM 949 N N . CYS A 1 114 ? -15.187 -6.475 17.967 1.00 93.75 114 CYS A N 1
ATOM 950 C CA . CYS A 1 114 ? -14.454 -6.512 16.712 1.00 93.75 114 CYS A CA 1
ATOM 951 C C . CYS A 1 114 ? -14.184 -7.942 16.234 1.00 93.75 114 CYS A C 1
ATOM 953 O O . CYS A 1 114 ? -13.885 -8.845 17.015 1.00 93.75 114 CYS A O 1
ATOM 955 N N . THR A 1 115 ? -14.207 -8.116 14.916 1.00 92.62 115 THR A N 1
ATOM 956 C CA . THR A 1 115 ? -13.858 -9.371 14.255 1.00 92.62 115 THR A CA 1
ATOM 957 C C . THR A 1 115 ? -12.367 -9.383 13.928 1.00 92.62 115 THR A C 1
ATOM 959 O O . THR A 1 115 ? -11.873 -8.536 13.182 1.00 92.62 115 THR A O 1
ATOM 962 N N . LEU A 1 116 ? -11.632 -10.372 14.440 1.00 89.88 116 LEU A N 1
ATOM 963 C CA . LEU A 1 116 ? -10.226 -10.579 14.091 1.00 89.88 116 LEU A CA 1
ATOM 964 C C . LEU A 1 116 ? -10.124 -11.311 12.742 1.00 89.88 116 LEU A C 1
ATOM 966 O O . LEU A 1 116 ? -10.477 -12.486 12.639 1.00 89.88 116 LEU A O 1
ATOM 970 N N . LYS A 1 117 ? -9.670 -10.613 11.695 1.00 81.38 117 LYS A N 1
ATOM 971 C CA . LYS A 1 117 ? -9.842 -11.035 10.296 1.00 81.38 117 LYS A CA 1
ATOM 972 C C . LYS A 1 117 ? -8.843 -12.051 9.760 1.00 81.38 117 LYS A C 1
ATOM 974 O O . LYS A 1 117 ? -9.187 -12.678 8.769 1.00 81.38 117 LYS A O 1
ATOM 979 N N . ASN A 1 118 ? -7.646 -12.219 10.325 1.00 61.25 118 ASN A N 1
ATOM 980 C CA . ASN A 1 118 ? -6.631 -13.096 9.723 1.00 61.25 118 ASN A CA 1
ATOM 981 C C . ASN A 1 118 ? -5.581 -13.619 10.707 1.00 61.25 118 ASN A C 1
ATOM 983 O O . ASN A 1 118 ? -5.398 -13.069 11.793 1.00 61.25 118 ASN A O 1
ATOM 987 N N . GLN A 1 119 ? -4.897 -14.687 10.270 1.00 58.88 119 GLN A N 1
ATOM 988 C CA . GLN A 1 119 ? -3.772 -15.295 10.968 1.00 58.88 119 GLN A CA 1
ATOM 989 C C . GLN A 1 119 ? -2.642 -14.272 11.179 1.00 58.88 119 GLN A C 1
ATOM 991 O O . GLN A 1 119 ? -2.305 -13.530 10.253 1.00 58.88 119 GLN A O 1
ATOM 996 N N . PRO A 1 120 ? -2.054 -14.238 12.378 1.00 55.84 120 PRO A N 1
ATOM 997 C CA . PRO A 1 120 ? -0.927 -13.378 12.706 1.00 55.84 120 PRO A CA 1
ATOM 998 C C . PRO A 1 120 ? 0.227 -13.588 1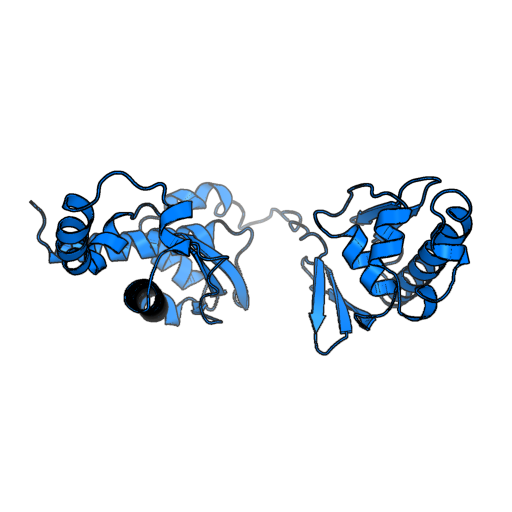1.721 1.00 55.84 120 PRO A C 1
ATOM 1000 O O . PRO A 1 120 ? 0.783 -14.679 11.617 1.00 55.84 120 PRO A O 1
ATOM 1003 N N . ILE A 1 121 ? 0.585 -12.534 10.985 1.00 58.00 121 ILE A N 1
ATOM 1004 C CA . ILE A 1 121 ? 1.746 -12.549 10.090 1.00 58.00 121 ILE A CA 1
ATOM 1005 C C . ILE A 1 121 ? 2.975 -12.274 10.952 1.00 58.00 121 ILE A C 1
ATOM 1007 O O . ILE A 1 121 ? 3.087 -11.188 11.527 1.00 58.00 121 ILE A O 1
ATOM 1011 N N . THR A 1 122 ? 3.881 -13.246 11.061 1.00 58.09 122 THR A N 1
ATOM 1012 C CA . THR A 1 122 ? 5.182 -13.036 11.697 1.00 58.09 122 THR A CA 1
ATOM 1013 C C . THR A 1 122 ? 6.032 -12.150 10.795 1.00 58.09 122 THR A C 1
ATOM 1015 O O . THR A 1 122 ? 6.304 -12.479 9.641 1.00 58.09 122 THR A O 1
ATOM 1018 N N . ALA A 1 123 ? 6.433 -10.990 11.311 1.00 51.25 123 ALA A N 1
ATOM 1019 C CA . ALA A 1 123 ? 7.358 -10.116 10.606 1.00 51.25 123 ALA A CA 1
ATOM 1020 C C . ALA A 1 123 ? 8.782 -10.655 10.808 1.00 51.25 123 ALA A C 1
ATOM 1022 O O . ALA A 1 123 ? 9.346 -10.546 11.894 1.00 51.25 123 ALA A O 1
ATOM 1023 N N . ASP A 1 124 ? 9.358 -11.256 9.771 1.00 54.62 124 ASP A N 1
ATOM 1024 C CA . ASP A 1 124 ? 10.809 -11.339 9.557 1.00 54.62 124 ASP A CA 1
ATOM 1025 C C . ASP A 1 124 ? 11.639 -12.011 10.675 1.00 54.62 124 ASP A C 1
ATOM 1027 O O . ASP A 1 124 ? 12.750 -11.584 10.984 1.00 54.62 124 ASP A O 1
ATOM 1031 N N . GLY A 1 125 ? 11.114 -13.063 11.315 1.00 53.53 125 GLY A N 1
ATOM 1032 C CA . GLY A 1 125 ? 11.801 -13.745 12.427 1.00 53.53 125 GLY A CA 1
ATOM 1033 C C . GLY A 1 125 ? 11.836 -12.938 13.732 1.00 53.53 125 GLY A C 1
ATOM 1034 O O . GLY A 1 125 ? 12.429 -13.379 14.717 1.00 53.53 125 GLY A O 1
ATOM 1035 N N . SER A 1 126 ? 11.177 -11.778 13.762 1.00 57.84 126 SER A N 1
ATOM 1036 C CA . SER A 1 126 ? 10.910 -11.034 14.985 1.00 57.84 126 SER A CA 1
ATOM 1037 C C . SER A 1 126 ? 9.719 -11.637 15.728 1.00 57.84 126 SER A C 1
ATOM 1039 O O . SER A 1 126 ? 8.789 -12.179 15.130 1.00 57.84 126 SER A O 1
ATOM 1041 N N . SER A 1 127 ? 9.710 -11.488 17.047 1.00 63.84 127 SER A N 1
ATOM 1042 C CA . SER A 1 127 ? 8.595 -11.876 17.911 1.00 63.84 127 SER A CA 1
ATOM 1043 C C . SER A 1 127 ? 7.385 -10.934 17.814 1.00 63.84 127 SER A C 1
ATOM 1045 O O . SER A 1 127 ? 6.725 -10.623 18.804 1.00 63.84 127 SER A O 1
ATOM 1047 N N . SER A 1 128 ? 7.118 -10.389 16.634 1.00 69.12 128 SER A N 1
ATOM 1048 C CA . SER A 1 128 ? 6.012 -9.464 16.417 1.00 69.12 128 SER A CA 1
ATOM 1049 C C . SER A 1 128 ? 5.019 -10.076 15.447 1.00 69.12 128 SER A C 1
ATOM 1051 O O . SER A 1 128 ? 5.412 -10.703 14.462 1.00 69.12 128 SER A O 1
ATOM 1053 N N . PHE A 1 129 ? 3.734 -9.860 15.707 1.00 78.06 129 PHE A N 1
ATOM 1054 C CA . PHE A 1 129 ? 2.666 -10.225 14.794 1.00 78.06 129 PHE A CA 1
ATOM 1055 C C . PHE A 1 129 ? 1.711 -9.062 14.553 1.00 78.06 129 PHE A C 1
ATOM 1057 O O . PHE A 1 129 ? 1.530 -8.190 15.402 1.00 78.06 129 PHE A O 1
ATOM 1064 N N . ILE A 1 130 ? 1.098 -9.043 13.373 1.00 79.62 130 ILE A N 1
ATOM 1065 C CA . ILE A 1 130 ? 0.082 -8.050 13.018 1.00 79.62 130 ILE A CA 1
ATOM 1066 C C . ILE A 1 130 ? -1.297 -8.673 13.229 1.00 79.62 130 ILE A C 1
ATOM 1068 O O . ILE A 1 130 ? -1.623 -9.687 12.612 1.00 79.62 130 ILE A O 1
ATOM 1072 N N . ALA A 1 131 ? -2.101 -8.059 14.094 1.00 85.38 131 ALA A N 1
ATOM 1073 C CA . ALA A 1 131 ? -3.504 -8.392 14.297 1.00 85.38 131 ALA A CA 1
ATOM 1074 C C . ALA A 1 131 ? -4.388 -7.426 13.495 1.00 85.38 131 ALA A C 1
ATOM 1076 O O . ALA A 1 131 ? -4.250 -6.208 13.611 1.00 85.38 131 ALA A O 1
ATOM 1077 N N . ILE A 1 132 ? -5.291 -7.972 12.675 1.00 86.75 132 ILE A N 1
ATOM 1078 C CA . ILE A 1 132 ? -6.205 -7.192 11.830 1.00 86.75 132 ILE A CA 1
ATOM 1079 C C . ILE A 1 132 ? -7.608 -7.256 12.428 1.00 86.75 132 ILE A C 1
ATOM 1081 O O . ILE A 1 132 ? -8.218 -8.323 12.453 1.00 86.75 132 ILE A O 1
ATOM 1085 N N . PHE A 1 133 ? -8.125 -6.117 12.868 1.00 92.00 133 PHE A N 1
ATOM 1086 C CA . PHE A 1 133 ? -9.440 -5.973 13.484 1.00 92.00 133 PHE A CA 1
ATOM 1087 C C . PHE A 1 133 ? -10.412 -5.294 12.522 1.00 92.00 133 PHE A C 1
ATOM 1089 O O . PHE A 1 133 ? -10.076 -4.267 11.948 1.00 92.00 133 PHE A O 1
ATOM 1096 N N . GLU A 1 134 ? -11.624 -5.821 12.375 1.00 91.44 134 GLU A N 1
ATOM 1097 C CA . GLU A 1 134 ? -12.774 -5.082 11.845 1.00 91.44 134 GLU A CA 1
ATOM 1098 C C . GLU A 1 134 ? -13.666 -4.672 13.019 1.00 91.44 134 GLU A C 1
ATOM 1100 O O . GLU A 1 134 ? -14.078 -5.527 13.798 1.00 91.44 134 GLU A O 1
ATOM 1105 N N . ILE A 1 135 ? -13.928 -3.376 13.189 1.00 94.62 135 ILE A N 1
ATOM 1106 C CA . ILE A 1 135 ? -14.783 -2.881 14.277 1.00 94.62 135 ILE A CA 1
ATOM 1107 C C . ILE A 1 135 ? -16.239 -3.240 13.985 1.00 94.62 135 ILE A C 1
ATOM 1109 O O . ILE A 1 135 ? -16.761 -2.820 12.965 1.00 94.62 135 ILE A O 1
ATOM 1113 N N . GLU A 1 136 ? -16.914 -3.946 14.884 1.00 94.50 136 GLU A N 1
ATOM 1114 C CA . GLU A 1 136 ? -18.341 -4.277 14.744 1.00 94.50 136 GLU A CA 1
ATOM 1115 C C . GLU A 1 136 ? -19.206 -3.264 15.504 1.00 94.50 136 GLU A C 1
ATOM 1117 O O . GLU A 1 136 ? -20.195 -2.754 14.982 1.00 94.50 136 GLU A O 1
ATOM 1122 N N . ASP A 1 137 ? -18.799 -2.920 16.731 1.00 94.75 137 ASP A N 1
ATOM 1123 C CA . ASP A 1 137 ? -19.578 -2.076 17.639 1.00 94.75 137 ASP A CA 1
ATOM 1124 C C . ASP A 1 137 ? -18.680 -1.067 18.372 1.00 94.75 137 ASP A C 1
ATOM 1126 O O . ASP A 1 137 ? -17.900 -1.395 19.275 1.00 94.75 137 ASP A O 1
ATOM 1130 N N . LEU A 1 138 ? -18.804 0.201 17.975 1.00 93.00 138 LEU A N 1
ATOM 1131 C CA . LEU A 1 138 ? -18.017 1.296 18.538 1.00 93.00 138 LEU A CA 1
ATOM 1132 C C . LEU A 1 138 ? -18.428 1.638 19.979 1.00 93.00 138 LEU A C 1
ATOM 1134 O O . LEU A 1 138 ? -17.583 2.034 20.786 1.00 93.00 138 LEU A O 1
ATOM 1138 N N . GLU A 1 139 ? -19.704 1.489 20.333 1.00 93.12 139 GLU A N 1
ATOM 1139 C CA . GLU A 1 139 ? -20.178 1.799 21.683 1.00 93.12 139 GLU A CA 1
ATOM 1140 C C . GLU A 1 139 ? -19.618 0.802 22.695 1.00 93.12 139 GLU A C 1
ATOM 1142 O O . GLU A 1 139 ? -19.147 1.190 23.773 1.00 93.12 139 GLU A O 1
ATOM 1147 N N . LYS A 1 140 ? -19.607 -0.485 22.338 1.00 95.44 140 LYS A N 1
ATOM 1148 C CA . LYS A 1 140 ? -18.991 -1.519 23.172 1.00 95.44 140 LYS A CA 1
ATOM 1149 C C . LYS A 1 140 ? -17.481 -1.359 23.271 1.00 95.44 140 LYS A C 1
ATOM 1151 O O . LYS A 1 140 ? -16.947 -1.515 24.370 1.00 95.44 140 LYS A O 1
ATOM 1156 N N . LEU A 1 141 ? -16.802 -0.967 22.188 1.00 94.75 141 LEU A N 1
ATOM 1157 C CA . LEU A 1 141 ? -15.373 -0.641 22.234 1.00 94.75 141 LEU A CA 1
ATOM 1158 C C . LEU A 1 141 ? -15.090 0.463 23.260 1.00 94.75 141 LEU A C 1
ATOM 1160 O O . LEU A 1 141 ? -14.213 0.308 24.109 1.00 94.75 141 LEU A O 1
ATOM 1164 N N . ASN A 1 142 ? -15.867 1.548 23.236 1.00 92.06 142 ASN A N 1
ATOM 1165 C CA . ASN A 1 142 ? -15.728 2.653 24.187 1.00 92.06 142 ASN A CA 1
ATOM 1166 C C . ASN A 1 142 ? -16.032 2.220 25.631 1.00 92.06 142 ASN A C 1
ATOM 1168 O O . ASN A 1 142 ? -15.344 2.631 26.570 1.00 92.06 142 ASN A O 1
ATOM 1172 N N . ARG A 1 143 ? -17.023 1.343 25.830 1.00 94.38 143 ARG A N 1
ATOM 1173 C CA . ARG A 1 143 ? -17.329 0.762 27.146 1.00 94.38 143 ARG A CA 1
ATOM 1174 C C . ARG A 1 143 ? -16.166 -0.077 27.676 1.00 94.38 143 ARG A C 1
ATOM 1176 O O . ARG A 1 143 ? -15.742 0.138 28.812 1.00 94.38 143 ARG A O 1
ATOM 1183 N N . LYS A 1 144 ? -15.610 -0.965 26.845 1.00 94.62 144 LYS A N 1
ATOM 1184 C CA . LYS A 1 144 ? -14.435 -1.785 27.181 1.00 94.62 144 LYS A CA 1
ATOM 1185 C C . LYS A 1 144 ? -13.214 -0.900 27.450 1.00 94.62 144 LYS A C 1
ATOM 1187 O O . LYS A 1 144 ? -12.479 -1.130 28.403 1.00 94.62 144 LYS A O 1
ATOM 1192 N N . ALA A 1 145 ? -13.036 0.182 26.695 1.00 93.38 145 ALA A N 1
ATOM 1193 C CA . ALA A 1 145 ? -11.978 1.162 26.932 1.00 93.38 145 ALA A CA 1
ATOM 1194 C C . ALA A 1 145 ? -12.084 1.843 28.301 1.00 93.38 145 ALA A C 1
ATOM 1196 O O . ALA A 1 145 ? -11.070 2.050 28.972 1.00 93.38 145 ALA A O 1
ATOM 1197 N N . LYS A 1 146 ? -13.304 2.176 28.735 1.00 93.25 146 LYS A N 1
ATOM 1198 C CA . LYS A 1 146 ? -13.562 2.734 30.067 1.00 93.25 146 LYS A CA 1
ATOM 1199 C C . LYS A 1 146 ? -13.279 1.710 31.168 1.00 93.25 146 LYS A C 1
ATOM 1201 O O . LYS A 1 146 ? -12.602 2.034 32.137 1.00 93.25 146 LYS A O 1
ATOM 1206 N N . GLU A 1 147 ? -13.717 0.464 30.990 1.00 93.62 147 GLU A N 1
ATOM 1207 C CA . GLU A 1 147 ? -13.443 -0.655 31.910 1.00 93.62 147 GLU A CA 1
ATOM 1208 C C . GLU A 1 147 ? -11.934 -0.930 32.089 1.00 93.62 147 GLU A C 1
ATOM 1210 O O . GLU A 1 147 ? -11.451 -1.260 33.183 1.00 93.62 147 GLU A O 1
ATOM 1215 N N . LEU A 1 148 ? -11.173 -0.764 31.006 1.00 91.62 148 LEU A N 1
ATOM 1216 C CA . LEU A 1 148 ? -9.721 -0.931 30.968 1.00 91.62 148 LEU A CA 1
ATOM 1217 C C . LEU A 1 148 ? -8.947 0.325 31.412 1.00 91.62 148 LEU A C 1
ATOM 1219 O O . LEU A 1 148 ? -7.718 0.284 31.466 1.00 91.62 148 LEU A O 1
ATOM 1223 N N . GLY A 1 149 ? -9.619 1.439 31.731 1.00 92.62 149 GLY A N 1
ATOM 1224 C CA . GLY A 1 149 ? -8.956 2.694 32.111 1.00 92.62 149 GLY A CA 1
ATOM 1225 C C . GLY A 1 149 ? -8.098 3.285 30.983 1.00 92.62 149 GLY A C 1
ATOM 1226 O O . GLY A 1 149 ? -6.979 3.753 31.218 1.00 92.62 149 GLY A O 1
ATOM 1227 N N . VAL A 1 150 ? -8.577 3.174 29.740 1.00 90.38 150 VAL A N 1
ATOM 1228 C CA . VAL A 1 150 ? -7.951 3.729 28.523 1.00 90.38 150 VAL A CA 1
ATOM 1229 C C . VAL A 1 150 ? -8.694 4.964 28.025 1.00 90.38 150 VAL A C 1
ATOM 1231 O O . VAL A 1 150 ? -8.069 5.823 27.404 1.00 90.38 150 VAL A O 1
ATOM 1234 N N . ALA A 1 151 ? -9.994 5.069 28.323 1.00 81.50 151 ALA A N 1
ATOM 1235 C CA . ALA A 1 151 ? -10.866 6.141 27.843 1.00 81.50 151 ALA A CA 1
ATOM 1236 C C . ALA A 1 151 ? -10.259 7.535 28.074 1.00 81.50 151 ALA A C 1
ATOM 1238 O O . ALA A 1 151 ? -10.093 8.275 27.108 1.00 81.50 151 ALA A O 1
ATOM 1239 N N . ASP A 1 152 ? -9.795 7.811 29.298 1.00 73.31 152 ASP A N 1
ATOM 1240 C CA . ASP A 1 152 ? -9.265 9.120 29.708 1.00 73.31 152 ASP A CA 1
ATOM 1241 C C . ASP A 1 152 ? -8.007 9.548 28.934 1.00 73.31 152 ASP A C 1
ATOM 1243 O O . ASP A 1 152 ? -7.707 10.731 28.831 1.00 73.31 152 ASP A O 1
ATOM 1247 N N . SER A 1 153 ? -7.270 8.596 28.350 1.00 62.38 153 SER A N 1
ATOM 1248 C CA . SER A 1 153 ? -6.055 8.889 27.575 1.00 62.38 153 SER A CA 1
ATOM 1249 C C . SER A 1 153 ? -6.311 9.223 26.102 1.00 62.38 153 SER A C 1
ATOM 1251 O O . SER A 1 153 ? -5.382 9.611 25.397 1.00 62.38 153 SER A O 1
ATOM 1253 N N . VAL A 1 154 ? -7.549 9.056 25.627 1.00 63.00 154 VAL A N 1
ATOM 1254 C CA . VAL A 1 154 ? -7.933 9.270 24.220 1.00 63.00 154 VAL A CA 1
ATOM 1255 C C . VAL A 1 154 ? -9.017 10.348 24.082 1.00 63.00 154 VAL A C 1
ATOM 1257 O O . VAL A 1 154 ? -9.120 10.994 23.037 1.00 63.00 154 VAL A O 1
ATOM 1260 N N . THR A 1 155 ? -9.797 10.591 25.138 1.00 51.66 155 THR A N 1
ATOM 1261 C CA . THR A 1 155 ? -10.922 11.541 25.171 1.00 51.66 155 THR A CA 1
ATOM 1262 C C . THR A 1 155 ? -10.559 12.984 24.845 1.00 51.66 155 THR A C 1
ATOM 1264 O O . THR A 1 155 ? -11.394 13.663 24.250 1.00 51.66 155 THR A O 1
ATOM 1267 N N . ASP A 1 156 ? -9.331 13.433 25.112 1.00 52.59 156 ASP A N 1
ATOM 1268 C CA . ASP A 1 156 ? -8.928 14.813 24.799 1.00 52.59 156 ASP A CA 1
ATOM 1269 C C . ASP A 1 156 ? -8.853 15.095 23.290 1.00 52.59 156 ASP A C 1
ATOM 1271 O O . ASP A 1 156 ? -8.917 16.250 22.878 1.00 52.59 156 ASP A O 1
ATOM 1275 N N . ASN A 1 157 ? -8.798 14.055 22.448 1.00 52.28 157 ASN A N 1
ATOM 1276 C CA . ASN A 1 157 ? -8.778 14.223 20.994 1.00 52.28 157 ASN A CA 1
ATOM 1277 C C . ASN A 1 157 ? -10.116 13.929 20.300 1.00 52.28 157 ASN A C 1
ATOM 1279 O O . ASN A 1 157 ? -10.264 14.305 19.142 1.00 52.28 157 ASN A O 1
ATOM 1283 N N . ASN A 1 158 ? -11.083 13.277 20.961 1.00 47.88 158 ASN A N 1
ATOM 1284 C CA . ASN A 1 158 ? -12.266 12.742 20.267 1.00 47.88 158 ASN A CA 1
ATOM 1285 C C . ASN A 1 158 ? -13.631 13.158 20.845 1.00 47.88 158 ASN A C 1
ATOM 1287 O O . ASN A 1 158 ? -14.619 13.024 20.127 1.00 47.88 158 ASN A O 1
ATOM 1291 N N . LEU A 1 159 ? -13.736 13.658 22.087 1.00 44.22 159 LEU A N 1
ATOM 1292 C CA . LEU A 1 159 ? -15.056 13.885 22.712 1.00 44.22 159 LEU A CA 1
ATOM 1293 C C . LEU A 1 159 ? -15.604 15.322 22.652 1.00 44.22 159 LEU A C 1
ATOM 1295 O O . LEU A 1 159 ? -16.755 15.536 23.017 1.00 44.22 159 LEU A O 1
ATOM 1299 N N . SER A 1 160 ? -14.848 16.289 22.126 1.00 44.22 160 SER A N 1
ATOM 1300 C CA . SER A 1 160 ? -15.313 17.683 21.972 1.00 44.22 160 SER A CA 1
ATOM 1301 C C . SER A 1 160 ? -15.774 18.036 20.549 1.00 44.22 160 SER A C 1
ATOM 1303 O O . SER A 1 160 ? -15.884 19.213 20.219 1.00 44.22 160 SER A O 1
ATOM 1305 N N . GLN A 1 161 ? -16.026 17.045 19.683 1.00 43.16 161 GLN A N 1
ATOM 1306 C CA . GLN A 1 161 ? -16.457 17.266 18.289 1.00 43.16 161 GLN A CA 1
ATOM 1307 C C . GLN A 1 161 ? -17.753 16.532 17.891 1.00 43.16 161 GLN A C 1
ATOM 1309 O O . GLN A 1 161 ? -17.988 16.282 16.713 1.00 43.16 161 GLN A O 1
ATOM 1314 N N . SER A 1 162 ? -18.642 16.246 18.845 1.00 43.00 162 SER A N 1
ATOM 1315 C CA . SER A 1 162 ? -20.085 16.170 18.567 1.00 43.00 162 SER A CA 1
ATOM 1316 C C . SER A 1 162 ? -20.702 17.394 19.243 1.00 43.00 162 SER A C 1
ATOM 1318 O O . SER A 1 162 ? -20.910 17.405 20.446 1.00 43.00 162 SER A O 1
ATOM 1320 N N . GLU A 1 163 ? -20.785 18.550 18.608 1.00 39.69 163 GLU A N 1
ATOM 1321 C CA . GLU A 1 163 ? -21.712 18.884 17.535 1.00 39.69 163 GLU A CA 1
ATOM 1322 C C . GLU A 1 163 ? -21.142 20.123 16.807 1.00 39.69 163 GLU A C 1
ATOM 1324 O O . GLU A 1 163 ? -20.551 21.005 17.426 1.00 39.69 163 GLU A O 1
ATOM 1329 N N . ASN A 1 164 ? -21.321 20.217 15.488 1.00 39.78 164 ASN A N 1
ATOM 1330 C CA . ASN A 1 164 ? -21.055 21.419 14.675 1.00 39.78 164 ASN A CA 1
ATOM 1331 C C . ASN A 1 164 ? -19.613 21.858 14.385 1.00 39.78 164 ASN A C 1
ATOM 1333 O O . ASN A 1 164 ? -19.399 23.007 14.000 1.00 39.78 164 ASN A O 1
ATOM 1337 N N . THR A 1 165 ? -18.634 20.955 14.384 1.00 34.94 165 THR A N 1
ATOM 1338 C CA . THR A 1 165 ? -17.421 21.220 13.590 1.00 34.94 165 THR A CA 1
ATOM 1339 C C . THR A 1 165 ? -17.266 20.134 12.541 1.00 34.94 165 THR A C 1
ATOM 1341 O O . THR A 1 165 ? -16.918 19.004 12.861 1.00 34.94 165 THR A O 1
ATOM 1344 N N . PHE A 1 166 ? -17.552 20.483 11.283 1.00 36.91 166 PHE A N 1
ATOM 1345 C CA . PHE A 1 166 ? -17.108 19.741 10.104 1.00 36.91 166 PHE A CA 1
ATOM 1346 C C . PHE A 1 166 ? -15.575 19.684 10.140 1.00 36.91 166 PHE A C 1
ATOM 1348 O O . PHE A 1 166 ? -14.890 20.532 9.569 1.00 36.91 166 PHE A O 1
ATOM 1355 N N . ALA A 1 167 ? -15.026 18.733 10.892 1.00 38.69 167 ALA A N 1
ATOM 1356 C CA . ALA A 1 167 ? -13.616 18.418 10.855 1.00 38.69 167 ALA A CA 1
ATOM 1357 C C . ALA A 1 167 ? -13.342 17.838 9.470 1.00 38.69 167 ALA A C 1
ATOM 1359 O O . ALA A 1 167 ? -13.852 16.775 9.116 1.00 38.69 167 ALA A O 1
ATOM 1360 N N . SER A 1 168 ? -12.582 18.585 8.674 1.00 40.81 168 SER A N 1
ATOM 1361 C CA . SER A 1 168 ? -12.169 18.195 7.336 1.00 40.81 168 SER A CA 1
ATOM 1362 C C . SER A 1 168 ? -11.659 16.749 7.365 1.00 40.81 168 SER A C 1
ATOM 1364 O O . SER A 1 168 ? -10.773 16.452 8.176 1.00 40.81 168 SER A O 1
ATOM 1366 N N . PRO A 1 169 ? -12.197 15.842 6.530 1.00 42.47 169 PRO A N 1
ATOM 1367 C CA . PRO A 1 169 ? -11.803 14.441 6.537 1.00 42.47 169 PRO A CA 1
ATOM 1368 C C . PRO A 1 169 ? -10.283 14.352 6.399 1.00 42.47 169 PRO A C 1
ATOM 1370 O O . PRO A 1 169 ? -9.697 14.969 5.509 1.00 42.47 169 PRO A O 1
ATOM 1373 N N . SER A 1 170 ? -9.611 13.623 7.294 1.00 48.72 170 SER A N 1
ATOM 1374 C CA . SER A 1 170 ? -8.182 13.353 7.145 1.00 48.72 170 SER A CA 1
ATOM 1375 C C . SER A 1 170 ? -8.003 12.511 5.885 1.00 48.72 170 SER A C 1
ATOM 1377 O O . SER A 1 170 ? -8.240 11.302 5.906 1.00 48.72 170 SER A O 1
ATOM 1379 N N . ILE A 1 171 ? -7.669 13.151 4.763 1.00 57.56 171 ILE A N 1
ATOM 1380 C CA . ILE A 1 171 ? -7.628 12.479 3.466 1.00 57.56 171 ILE A CA 1
ATOM 1381 C C . ILE A 1 171 ? -6.504 11.441 3.492 1.00 57.56 171 ILE A C 1
ATOM 1383 O O . ILE A 1 171 ? -5.314 11.767 3.469 1.00 57.56 171 ILE A O 1
ATOM 1387 N N . SER A 1 172 ? -6.898 10.171 3.583 1.00 69.88 172 SER A N 1
ATOM 1388 C CA . SER A 1 172 ? -5.990 9.034 3.508 1.00 69.88 172 SER A CA 1
ATOM 1389 C C . SER A 1 172 ? -5.239 9.085 2.176 1.00 69.88 172 SER A C 1
ATOM 1391 O O . SER A 1 172 ? -5.827 9.224 1.101 1.00 69.88 172 SER A O 1
ATOM 1393 N N . LYS A 1 173 ? -3.904 9.030 2.251 1.00 82.50 173 LYS A N 1
ATOM 1394 C CA . LYS A 1 173 ? -3.048 9.099 1.063 1.00 82.50 173 LYS A CA 1
ATOM 1395 C C . LYS A 1 173 ? -3.368 7.923 0.137 1.00 82.50 173 LYS A C 1
ATOM 1397 O O . LYS A 1 173 ? -3.586 6.809 0.619 1.00 82.50 173 LYS A O 1
ATOM 1402 N N . PRO A 1 174 ? -3.360 8.138 -1.187 1.00 92.25 174 PRO A N 1
ATOM 1403 C CA . PRO A 1 174 ? -3.594 7.054 -2.125 1.00 92.25 174 PRO A CA 1
ATOM 1404 C C . PRO A 1 174 ? -2.529 5.966 -1.960 1.00 92.25 174 PRO A C 1
ATOM 1406 O O . PRO A 1 174 ? -1.348 6.258 -1.753 1.00 92.25 174 PRO A O 1
ATOM 1409 N N . HIS A 1 175 ? -2.936 4.713 -2.111 1.00 93.12 175 HIS A N 1
ATOM 1410 C CA . HIS A 1 175 ? -2.040 3.562 -2.098 1.00 93.12 175 HIS A CA 1
ATOM 1411 C C . HIS A 1 175 ? -2.383 2.597 -3.235 1.00 93.12 175 HIS A C 1
ATOM 1413 O O . HIS A 1 175 ? -3.389 2.745 -3.931 1.00 93.12 175 HIS A O 1
ATOM 1419 N N . LEU A 1 176 ? -1.503 1.628 -3.469 1.00 96.06 176 LEU A N 1
ATOM 1420 C CA . LEU A 1 176 ? -1.660 0.641 -4.532 1.00 96.06 176 LEU A CA 1
ATOM 1421 C C . LEU A 1 176 ? -2.006 -0.715 -3.931 1.00 96.06 176 LEU A C 1
ATOM 1423 O O . LEU A 1 176 ? -1.449 -1.092 -2.905 1.00 96.06 176 LEU A O 1
ATOM 1427 N N . ALA A 1 177 ? -2.875 -1.459 -4.607 1.00 95.31 177 ALA A N 1
ATOM 1428 C CA . ALA A 1 177 ? -3.221 -2.829 -4.244 1.00 95.31 177 ALA A CA 1
ATOM 1429 C C . ALA A 1 177 ? -3.164 -3.749 -5.463 1.00 95.31 177 ALA A C 1
ATOM 1431 O O . ALA A 1 177 ? -3.276 -3.305 -6.609 1.00 95.31 177 ALA A O 1
ATOM 1432 N N . VAL A 1 178 ? -2.996 -5.044 -5.213 1.00 96.75 178 VAL A N 1
ATOM 1433 C CA . VAL A 1 178 ? -2.958 -6.081 -6.244 1.00 96.75 178 VAL A CA 1
ATOM 1434 C C . VAL A 1 178 ? -4.012 -7.129 -5.931 1.00 96.75 178 VAL A C 1
ATOM 1436 O O . VAL A 1 178 ? -3.996 -7.721 -4.860 1.00 96.75 178 VAL A O 1
ATOM 1439 N N . GLU A 1 179 ? -4.897 -7.406 -6.888 1.00 93.38 179 GLU A N 1
ATOM 1440 C CA . GLU A 1 179 ? -5.891 -8.474 -6.769 1.00 93.38 179 GLU A CA 1
ATOM 1441 C C . GLU A 1 179 ? -6.085 -9.186 -8.102 1.00 93.38 179 GLU A C 1
ATOM 1443 O O . GLU A 1 179 ? -6.279 -8.546 -9.139 1.00 93.38 179 GLU A O 1
ATOM 1448 N N . ARG A 1 180 ? -6.067 -10.525 -8.085 1.00 93.88 180 ARG A N 1
ATOM 1449 C CA . ARG A 1 180 ? -6.305 -11.372 -9.271 1.00 93.88 180 ARG A CA 1
ATOM 1450 C C . ARG A 1 180 ? -5.479 -10.927 -10.495 1.00 93.88 180 ARG A C 1
ATOM 1452 O O . ARG A 1 180 ? -6.005 -10.795 -11.600 1.00 93.88 180 ARG A O 1
ATOM 1459 N N . ASN A 1 181 ? -4.187 -10.652 -10.285 1.00 96.00 181 ASN A N 1
ATOM 1460 C CA . ASN A 1 181 ? -3.243 -10.171 -11.308 1.00 96.00 181 ASN A CA 1
ATOM 1461 C C . ASN A 1 181 ? -3.628 -8.825 -11.973 1.00 96.00 181 ASN A C 1
ATOM 1463 O O . ASN A 1 181 ? -3.189 -8.493 -13.080 1.00 96.00 181 ASN A O 1
ATOM 1467 N N . LYS A 1 182 ? -4.445 -8.016 -11.298 1.00 97.06 182 LYS A N 1
ATOM 1468 C CA . LYS A 1 182 ? -4.723 -6.625 -11.659 1.00 97.06 182 LYS A CA 1
ATOM 1469 C C . LYS A 1 182 ? -4.235 -5.706 -10.549 1.00 97.06 182 LYS A C 1
ATOM 1471 O O . LYS A 1 182 ? -4.397 -5.999 -9.370 1.00 97.06 182 LYS A O 1
ATOM 1476 N N . GLY A 1 183 ? -3.622 -4.607 -10.955 1.0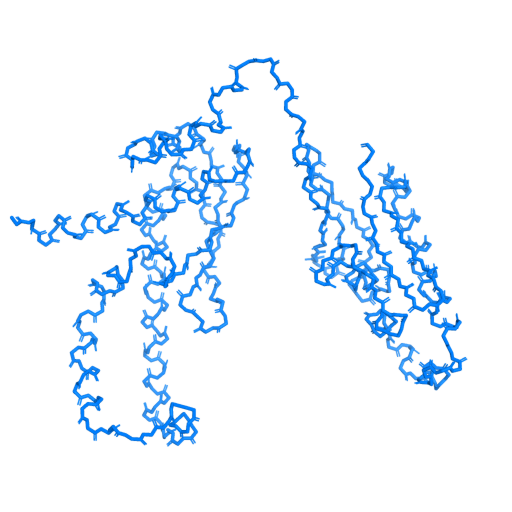0 96.94 183 GLY A N 1
ATOM 1477 C CA . GLY A 1 183 ? -3.177 -3.544 -10.078 1.00 96.94 183 GLY A CA 1
ATOM 1478 C C . GLY A 1 183 ? -4.219 -2.435 -9.984 1.00 96.94 183 GLY A C 1
ATOM 1479 O O . GLY A 1 183 ? -4.778 -2.008 -11.003 1.00 96.94 183 GLY A O 1
ATOM 1480 N N . TYR A 1 184 ? -4.457 -1.967 -8.765 1.00 97.56 184 TYR A N 1
ATOM 1481 C CA . TYR A 1 184 ? -5.451 -0.958 -8.430 1.00 97.56 184 TYR A CA 1
ATOM 1482 C C . TYR A 1 184 ? -4.799 0.239 -7.744 1.00 97.56 184 TYR A C 1
ATOM 1484 O O . TYR A 1 184 ? -3.850 0.081 -6.978 1.00 97.56 184 TYR A O 1
ATOM 1492 N N . LEU A 1 185 ? -5.340 1.426 -8.007 1.00 95.94 185 LEU A N 1
ATOM 1493 C CA . LEU A 1 185 ? -5.113 2.624 -7.209 1.00 95.94 185 LEU A CA 1
ATOM 1494 C C . LEU A 1 185 ? -6.302 2.783 -6.262 1.00 95.94 185 LEU A C 1
ATOM 1496 O O . LEU A 1 185 ? -7.440 2.900 -6.721 1.00 95.94 185 LEU A O 1
ATOM 1500 N N . ILE A 1 186 ? -6.034 2.759 -4.961 1.00 92.69 186 ILE A N 1
ATOM 1501 C CA . ILE A 1 186 ? -7.026 2.964 -3.910 1.00 92.69 186 ILE A CA 1
ATOM 1502 C C . ILE A 1 186 ? -6.835 4.367 -3.354 1.00 92.69 186 ILE A C 1
ATOM 1504 O O . ILE A 1 186 ? -5.731 4.756 -2.974 1.00 92.69 186 ILE A O 1
ATOM 1508 N N . ILE A 1 187 ? -7.922 5.124 -3.317 1.00 90.00 187 ILE A N 1
ATOM 1509 C CA . ILE A 1 187 ? -7.958 6.489 -2.805 1.00 90.00 187 ILE A CA 1
ATOM 1510 C C . ILE A 1 187 ? -8.818 6.454 -1.548 1.00 90.00 187 ILE A C 1
ATOM 1512 O O . ILE A 1 187 ? -9.988 6.072 -1.612 1.00 90.00 187 ILE A O 1
ATOM 1516 N N . GLY A 1 188 ? -8.208 6.784 -0.409 1.00 75.06 188 GLY A N 1
ATOM 1517 C CA . GLY A 1 188 ? -8.896 6.832 0.874 1.00 75.06 188 GLY A CA 1
ATOM 1518 C C . GLY A 1 188 ? -9.502 8.210 1.151 1.00 75.06 188 GLY A C 1
ATOM 1519 O O . GLY A 1 188 ? -9.015 9.228 0.666 1.00 75.06 188 GLY A O 1
ATOM 1520 N N . GLY A 1 189 ? -10.586 8.230 1.921 1.00 68.00 189 GLY A N 1
ATOM 1521 C CA . GLY A 1 189 ? -11.415 9.403 2.208 1.00 68.00 189 GLY A CA 1
ATOM 1522 C C . GLY A 1 189 ? -12.865 8.974 2.453 1.00 68.00 189 GLY A C 1
ATOM 1523 O O . GLY A 1 189 ? -13.123 7.782 2.605 1.00 68.00 189 GLY A O 1
ATOM 1524 N N . GLU A 1 190 ? -13.805 9.923 2.444 1.00 55.91 190 GLU A N 1
ATOM 1525 C CA . GLU A 1 190 ? -15.247 9.647 2.619 1.00 55.91 190 GLU A CA 1
ATOM 1526 C C . GLU A 1 190 ? -15.810 8.710 1.538 1.00 55.91 190 GLU A C 1
ATOM 1528 O O . GLU A 1 190 ? -16.688 7.899 1.806 1.00 55.91 190 GLU A O 1
ATOM 1533 N N . ASN A 1 191 ? -15.255 8.770 0.323 1.00 65.56 191 ASN A N 1
ATOM 1534 C CA . ASN A 1 191 ? -15.638 7.913 -0.793 1.00 65.56 191 ASN A CA 1
ATOM 1535 C C . ASN A 1 191 ? -14.475 6.995 -1.164 1.00 65.56 191 ASN A C 1
ATOM 1537 O O . ASN A 1 191 ? -13.657 7.336 -2.023 1.00 65.56 191 ASN A O 1
ATOM 1541 N N . TYR A 1 192 ? -14.404 5.829 -0.518 1.00 78.94 192 TYR A N 1
ATOM 1542 C CA . TYR A 1 192 ? -13.458 4.779 -0.890 1.00 78.94 192 TYR A CA 1
ATOM 1543 C C . TYR A 1 192 ? -13.599 4.474 -2.386 1.00 78.94 192 TYR A C 1
ATOM 1545 O O . TYR A 1 192 ? -14.616 3.939 -2.835 1.00 78.94 192 TYR A O 1
ATOM 1553 N N . LYS A 1 193 ? -12.576 4.825 -3.173 1.00 88.75 193 LYS A N 1
ATOM 1554 C CA . LYS A 1 193 ? -12.577 4.595 -4.619 1.00 88.75 193 LYS A CA 1
ATOM 1555 C C . LYS A 1 193 ? -11.405 3.717 -5.014 1.00 88.75 193 LYS A C 1
ATOM 1557 O O . LYS A 1 193 ? -10.244 4.041 -4.767 1.00 88.75 193 LYS A O 1
ATOM 1562 N N . LYS A 1 194 ? -11.731 2.613 -5.681 1.00 93.69 194 LYS A N 1
ATOM 1563 C CA . LYS A 1 194 ? -10.779 1.630 -6.187 1.00 93.69 194 LYS A CA 1
ATOM 1564 C C . LYS A 1 194 ? -10.797 1.620 -7.707 1.00 93.69 194 LYS A C 1
ATOM 1566 O O . LYS A 1 194 ? -11.816 1.330 -8.324 1.00 93.69 194 LYS A O 1
ATOM 1571 N N . ILE A 1 195 ? -9.651 1.924 -8.304 1.00 95.38 195 ILE A N 1
ATOM 1572 C CA . ILE A 1 195 ? -9.524 2.166 -9.742 1.00 95.38 195 ILE A CA 1
ATOM 1573 C C . ILE A 1 195 ? -8.607 1.122 -10.337 1.00 95.38 195 ILE A C 1
ATOM 1575 O O . ILE A 1 195 ? -7.439 1.027 -9.960 1.00 95.38 195 ILE A O 1
ATOM 1579 N N . ALA A 1 196 ? -9.122 0.343 -11.282 1.00 97.31 196 ALA A N 1
ATOM 1580 C CA . ALA A 1 196 ? -8.315 -0.626 -12.004 1.00 97.31 196 ALA A CA 1
ATOM 1581 C C . ALA A 1 196 ? -7.363 0.101 -12.964 1.00 97.31 196 ALA A C 1
ATOM 1583 O O . ALA A 1 196 ? -7.800 0.748 -13.911 1.00 97.31 196 ALA A O 1
ATOM 1584 N N . ILE A 1 197 ? -6.054 -0.033 -12.746 1.00 97.44 197 ILE A N 1
ATOM 1585 C CA . ILE A 1 197 ? -5.044 0.612 -13.591 1.00 97.44 197 ILE A CA 1
ATOM 1586 C C . ILE A 1 197 ? -4.682 -0.295 -14.770 1.00 97.44 197 ILE A C 1
ATOM 1588 O O . ILE A 1 197 ? -4.867 0.051 -15.935 1.00 97.44 197 ILE A O 1
ATOM 1592 N N . SER A 1 198 ? -4.139 -1.478 -14.492 1.00 97.44 198 SER A N 1
ATOM 1593 C CA . SER A 1 198 ? -3.761 -2.457 -15.517 1.00 97.44 198 SER A CA 1
ATOM 1594 C C . SER A 1 198 ? -3.416 -3.804 -14.883 1.00 97.44 198 SER A C 1
ATOM 1596 O O . SER A 1 198 ? -3.507 -3.963 -13.671 1.00 97.44 198 SER A O 1
ATOM 1598 N N . LYS A 1 199 ? -2.981 -4.785 -15.684 1.00 98.12 199 LYS A N 1
ATOM 1599 C CA . LYS A 1 199 ? -2.300 -5.977 -15.151 1.00 98.12 199 LYS A CA 1
ATOM 1600 C C . LYS A 1 199 ? -1.048 -5.570 -14.365 1.00 98.12 199 LYS A C 1
ATOM 1602 O O . LYS A 1 199 ? -0.451 -4.540 -14.694 1.00 98.12 199 LYS A O 1
ATOM 1607 N N . VAL A 1 200 ? -0.646 -6.389 -13.393 1.00 97.44 200 VAL A N 1
ATOM 1608 C CA . VAL A 1 200 ? 0.543 -6.134 -12.554 1.00 97.44 200 VAL A CA 1
ATOM 1609 C C . VAL A 1 200 ? 1.804 -5.998 -13.410 1.00 97.44 200 VAL A C 1
ATOM 1611 O O . VAL A 1 200 ? 2.586 -5.072 -13.230 1.00 97.44 200 VAL A O 1
ATOM 1614 N N . GLU A 1 201 ? 1.927 -6.835 -14.440 1.00 97.00 201 GLU A N 1
ATOM 1615 C CA . GLU A 1 201 ? 3.085 -6.830 -15.340 1.00 97.00 201 GLU A CA 1
ATOM 1616 C C . GLU A 1 201 ? 3.138 -5.658 -16.331 1.00 97.00 201 GLU A C 1
ATOM 1618 O O . GLU A 1 201 ? 4.138 -5.458 -17.023 1.00 97.00 201 GLU A O 1
ATOM 1623 N N . ALA A 1 202 ? 2.067 -4.871 -16.444 1.00 97.94 202 ALA A N 1
ATOM 1624 C CA . ALA A 1 202 ? 2.022 -3.776 -17.399 1.00 97.94 202 ALA A CA 1
ATOM 1625 C C . ALA A 1 202 ? 2.762 -2.537 -16.872 1.00 97.94 202 ALA A C 1
ATOM 1627 O O . ALA A 1 202 ? 2.607 -2.145 -15.715 1.00 97.94 202 ALA A O 1
ATOM 1628 N N . ARG A 1 203 ? 3.475 -1.843 -17.774 1.00 98.12 203 ARG A N 1
ATOM 1629 C CA . ARG A 1 203 ? 4.270 -0.642 -17.451 1.00 98.12 203 ARG A CA 1
ATOM 1630 C C . ARG A 1 203 ? 3.505 0.427 -16.672 1.00 98.12 203 ARG A C 1
ATOM 1632 O O . ARG A 1 203 ? 4.085 1.076 -15.818 1.00 98.12 203 ARG A O 1
ATOM 1639 N N . SER A 1 204 ? 2.215 0.619 -16.955 1.00 98.25 204 SER A N 1
ATOM 1640 C CA . SER A 1 204 ? 1.382 1.611 -16.263 1.00 98.25 204 SER A CA 1
ATOM 1641 C C . SER A 1 204 ? 1.264 1.341 -14.764 1.00 98.25 204 SER A C 1
ATOM 1643 O O . SER A 1 204 ? 1.367 2.275 -13.977 1.00 98.25 204 SER A O 1
ATOM 1645 N N . PHE A 1 205 ? 1.082 0.083 -14.356 1.00 98.25 205 PHE A N 1
ATOM 1646 C CA . PHE A 1 205 ? 1.001 -0.243 -12.934 1.00 98.25 205 PHE A CA 1
ATOM 1647 C C . PHE A 1 205 ? 2.384 -0.273 -12.287 1.00 98.25 205 PHE A C 1
ATOM 1649 O O . PHE A 1 205 ? 2.566 0.348 -11.242 1.00 98.25 205 PHE A O 1
ATOM 1656 N N . LYS A 1 206 ? 3.377 -0.879 -12.955 1.00 98.31 206 LYS A N 1
ATOM 1657 C CA . LYS A 1 206 ? 4.769 -0.847 -12.487 1.00 98.31 206 LYS A CA 1
ATOM 1658 C C . LYS A 1 206 ? 5.282 0.582 -12.286 1.00 98.31 206 LYS A C 1
ATOM 1660 O O . LYS A 1 206 ? 6.003 0.840 -11.330 1.00 98.31 206 LYS A O 1
ATOM 1665 N N . LEU A 1 207 ? 4.876 1.534 -13.137 1.00 98.44 207 LEU A N 1
ATOM 1666 C CA . LEU A 1 207 ? 5.250 2.946 -12.993 1.00 98.44 207 LEU A CA 1
ATOM 1667 C C . LEU A 1 207 ? 4.700 3.541 -11.702 1.00 98.44 207 LEU A C 1
ATOM 1669 O O . LEU A 1 207 ? 5.437 4.204 -10.979 1.00 98.44 207 LEU A O 1
ATOM 1673 N N . LEU A 1 208 ? 3.430 3.282 -11.388 1.00 97.62 208 LEU A N 1
ATOM 1674 C CA . LEU A 1 208 ? 2.862 3.716 -10.116 1.00 97.62 208 LEU A CA 1
ATOM 1675 C C . LEU A 1 208 ? 3.585 3.056 -8.942 1.00 97.62 208 LEU A C 1
ATOM 1677 O O . LEU A 1 208 ? 3.995 3.768 -8.033 1.00 97.62 208 LEU A O 1
ATOM 1681 N N . GLN A 1 209 ? 3.816 1.740 -8.979 1.00 97.69 209 GLN A N 1
ATOM 1682 C CA . GLN A 1 209 ? 4.554 1.041 -7.918 1.00 97.69 209 GLN A CA 1
ATOM 1683 C C . GLN A 1 209 ? 5.942 1.644 -7.703 1.00 97.69 209 GLN A C 1
ATOM 1685 O O . GLN A 1 209 ? 6.316 1.955 -6.572 1.00 97.69 209 GLN A O 1
ATOM 1690 N N . SER A 1 210 ? 6.667 1.893 -8.794 1.00 97.81 210 SER A N 1
ATOM 1691 C CA . SER A 1 210 ? 7.984 2.515 -8.751 1.00 97.81 210 SER A CA 1
ATOM 1692 C C . SER A 1 210 ? 7.933 3.929 -8.176 1.00 97.81 210 SER A C 1
ATOM 1694 O O . SER A 1 210 ? 8.859 4.314 -7.479 1.00 97.81 210 SER A O 1
ATOM 1696 N N . LEU A 1 211 ? 6.891 4.723 -8.422 1.00 97.44 211 LEU A N 1
ATOM 1697 C CA . LEU A 1 211 ? 6.806 6.094 -7.899 1.00 97.44 211 LEU A CA 1
ATOM 1698 C C . LEU A 1 211 ? 6.202 6.186 -6.484 1.00 97.44 211 LEU A C 1
ATOM 1700 O O . LEU A 1 211 ? 6.385 7.205 -5.823 1.00 97.44 211 LEU A O 1
ATOM 1704 N N . PHE A 1 212 ? 5.490 5.155 -6.020 1.00 96.00 212 PHE A N 1
ATOM 1705 C CA . PHE A 1 212 ? 4.836 5.126 -4.704 1.00 96.00 212 PHE A CA 1
ATOM 1706 C C . PHE A 1 212 ? 5.708 4.474 -3.619 1.00 96.00 212 PHE A C 1
ATOM 1708 O O . PHE A 1 212 ? 5.581 4.834 -2.452 1.00 96.00 212 PHE A O 1
ATOM 1715 N N . ASN A 1 213 ? 6.603 3.552 -3.985 1.00 91.25 213 ASN A N 1
ATOM 1716 C CA . ASN A 1 213 ? 7.513 2.867 -3.061 1.00 91.25 213 ASN A CA 1
ATOM 1717 C C . ASN A 1 213 ? 8.888 3.571 -3.041 1.00 91.25 213 ASN A C 1
ATOM 1719 O O . ASN A 1 213 ? 9.435 3.776 -4.119 1.00 91.25 213 ASN A O 1
ATOM 1723 N N . PRO A 1 214 ? 9.495 3.946 -1.900 1.00 89.19 214 PRO A N 1
ATOM 1724 C CA . PRO A 1 214 ? 9.019 3.727 -0.530 1.00 89.19 214 PRO A CA 1
ATOM 1725 C C . PRO A 1 214 ? 7.994 4.761 -0.069 1.00 89.19 214 PRO A C 1
ATOM 1727 O O . PRO A 1 214 ? 7.229 4.503 0.854 1.00 89.19 214 PRO A O 1
ATOM 1730 N N . LYS A 1 215 ? 7.969 5.939 -0.698 1.00 90.81 215 LYS A N 1
ATOM 1731 C CA . LYS A 1 215 ? 7.039 7.008 -0.346 1.00 90.81 215 LYS A CA 1
ATOM 1732 C C . LYS A 1 215 ? 6.700 7.853 -1.566 1.00 90.81 215 LYS A C 1
ATOM 1734 O O . LYS A 1 215 ? 7.588 8.254 -2.319 1.00 90.81 215 LYS A O 1
ATOM 1739 N N . LEU A 1 216 ? 5.418 8.181 -1.703 1.00 92.62 216 LEU A N 1
ATOM 1740 C CA . LEU A 1 216 ? 4.927 9.126 -2.700 1.00 92.62 216 LEU A CA 1
ATOM 1741 C C . LEU A 1 216 ? 5.586 10.509 -2.533 1.00 92.62 216 LEU A C 1
ATOM 1743 O O . LEU A 1 216 ? 5.789 10.976 -1.411 1.00 92.62 216 LEU A O 1
ATOM 1747 N N . GLY A 1 217 ? 5.894 11.173 -3.649 1.00 92.81 217 GLY A N 1
ATOM 1748 C CA . GLY A 1 217 ? 6.547 12.488 -3.686 1.00 92.81 217 GLY A CA 1
ATOM 1749 C C . GLY A 1 217 ? 8.072 12.442 -3.800 1.00 92.81 217 GLY A C 1
ATOM 1750 O O . GLY A 1 217 ? 8.683 13.458 -4.130 1.00 92.81 217 GLY A O 1
ATOM 1751 N N . LEU A 1 218 ? 8.702 11.282 -3.584 1.00 95.69 218 LEU A N 1
ATOM 1752 C CA . LEU A 1 218 ? 10.150 11.142 -3.727 1.00 95.69 218 LEU A CA 1
ATOM 1753 C C . LEU A 1 218 ? 10.571 11.183 -5.200 1.00 95.69 218 LEU A C 1
ATOM 1755 O O . LEU A 1 218 ? 9.998 10.502 -6.053 1.00 95.69 218 LEU A O 1
ATOM 1759 N N . ALA A 1 219 ? 11.599 11.981 -5.487 1.00 97.31 219 ALA A N 1
ATOM 1760 C CA . ALA A 1 219 ? 12.235 12.004 -6.795 1.00 97.31 219 ALA A CA 1
ATOM 1761 C C . ALA A 1 219 ? 13.147 10.786 -6.970 1.00 97.31 219 ALA A C 1
ATOM 1763 O O . ALA A 1 219 ? 13.956 10.480 -6.099 1.00 97.31 219 ALA A O 1
ATOM 1764 N N . LYS A 1 220 ? 13.018 10.116 -8.114 1.00 97.12 220 LYS A N 1
ATOM 1765 C CA . LYS A 1 220 ? 13.788 8.930 -8.501 1.00 97.12 220 LYS A CA 1
ATOM 1766 C C . LYS A 1 220 ? 14.465 9.141 -9.841 1.00 97.12 220 LYS A C 1
ATOM 1768 O O . LYS A 1 220 ? 13.913 9.857 -10.675 1.00 97.12 220 LYS A O 1
ATOM 1773 N N . ASN A 1 221 ? 15.615 8.517 -10.072 1.00 96.81 221 ASN A N 1
ATOM 1774 C CA . ASN A 1 221 ? 16.308 8.655 -11.351 1.00 96.81 221 ASN A CA 1
ATOM 1775 C C . ASN A 1 221 ? 15.532 7.976 -12.487 1.00 96.81 221 ASN A C 1
ATOM 1777 O O . ASN A 1 221 ? 14.786 7.023 -12.261 1.00 96.81 221 ASN A O 1
ATOM 1781 N N . ILE A 1 222 ? 15.709 8.466 -13.720 1.00 96.38 222 ILE A N 1
ATOM 1782 C CA . ILE A 1 222 ? 15.077 7.868 -14.911 1.00 96.38 222 ILE A CA 1
ATOM 1783 C C . ILE A 1 222 ? 15.457 6.397 -15.061 1.00 96.38 222 ILE A C 1
ATOM 1785 O O . ILE A 1 222 ? 14.577 5.595 -15.356 1.00 96.38 222 ILE A O 1
ATOM 1789 N N . ASP A 1 223 ? 16.723 6.045 -14.838 1.00 94.88 223 ASP A N 1
ATOM 1790 C CA . ASP A 1 223 ? 17.187 4.662 -14.956 1.00 94.88 223 ASP A CA 1
ATOM 1791 C C . ASP A 1 223 ? 16.518 3.750 -13.924 1.00 94.88 223 ASP A C 1
ATOM 1793 O O . ASP A 1 223 ? 15.950 2.731 -14.306 1.00 94.88 223 ASP A O 1
ATOM 1797 N N . ASP A 1 224 ? 16.470 4.167 -12.654 1.00 95.56 224 ASP A N 1
ATOM 1798 C CA . ASP A 1 224 ? 15.819 3.402 -11.580 1.00 95.56 224 ASP A CA 1
ATOM 1799 C C . ASP A 1 224 ? 14.331 3.170 -11.874 1.00 95.56 224 ASP A C 1
ATOM 1801 O O . ASP A 1 224 ? 13.801 2.070 -11.709 1.00 95.56 224 ASP A O 1
ATOM 1805 N N . VAL A 1 225 ? 13.640 4.215 -12.342 1.00 97.25 225 VAL A N 1
ATOM 1806 C CA . VAL A 1 225 ? 12.224 4.116 -12.709 1.00 97.25 225 VAL A CA 1
ATOM 1807 C C . VAL A 1 225 ? 12.045 3.241 -13.941 1.00 97.25 225 VAL A C 1
ATOM 1809 O O . VAL A 1 225 ? 11.120 2.436 -13.973 1.00 97.25 225 VAL A O 1
ATOM 1812 N N . PHE A 1 226 ? 12.909 3.372 -14.946 1.00 96.56 226 PHE A N 1
ATOM 1813 C CA . PHE A 1 226 ? 12.850 2.554 -16.149 1.00 96.56 226 PHE A CA 1
ATOM 1814 C C . PHE A 1 226 ? 13.035 1.067 -15.833 1.00 96.56 226 PHE A C 1
ATOM 1816 O O . PHE A 1 226 ? 12.204 0.264 -16.258 1.00 96.56 226 PHE A O 1
ATOM 1823 N N . GLU A 1 227 ? 14.054 0.703 -15.049 1.00 95.75 227 GLU A N 1
ATOM 1824 C CA . GLU A 1 227 ? 14.273 -0.687 -14.637 1.00 95.75 227 GLU A CA 1
ATOM 1825 C C . GLU A 1 227 ? 13.080 -1.225 -13.837 1.00 95.75 227 GLU A C 1
ATOM 1827 O O . GLU A 1 227 ? 12.616 -2.337 -14.093 1.00 95.75 227 GLU A O 1
ATOM 1832 N N . GLY A 1 228 ? 12.485 -0.404 -12.964 1.00 96.38 228 GLY A N 1
ATOM 1833 C CA . GLY A 1 228 ? 11.271 -0.763 -12.229 1.00 96.38 228 GLY A CA 1
ATOM 1834 C C . GLY A 1 228 ? 10.049 -1.035 -13.118 1.00 96.38 228 GLY A C 1
ATOM 1835 O O . GLY A 1 228 ? 9.184 -1.827 -12.745 1.00 96.38 228 GLY A O 1
ATOM 1836 N N . ILE A 1 229 ? 9.963 -0.418 -14.304 1.00 97.25 229 ILE A N 1
ATOM 1837 C CA . ILE A 1 229 ? 8.838 -0.596 -15.244 1.00 97.25 229 ILE A CA 1
ATOM 1838 C C . ILE A 1 229 ? 9.145 -1.495 -16.435 1.00 97.25 229 ILE A C 1
ATOM 1840 O O . ILE A 1 229 ? 8.286 -1.664 -17.309 1.00 97.25 229 ILE A O 1
ATOM 1844 N N . ARG A 1 230 ? 10.352 -2.049 -16.492 1.00 95.38 230 ARG A N 1
ATOM 1845 C CA . ARG A 1 230 ? 10.829 -2.861 -17.603 1.00 95.38 230 ARG A CA 1
ATOM 1846 C C . ARG A 1 230 ? 9.941 -4.092 -17.802 1.00 95.38 230 ARG A C 1
ATOM 1848 O O . ARG A 1 230 ? 9.467 -4.717 -16.848 1.00 95.38 230 ARG A O 1
ATOM 1855 N N . ILE A 1 231 ? 9.697 -4.441 -19.063 1.00 95.38 231 ILE A N 1
ATOM 1856 C CA . ILE A 1 231 ? 8.991 -5.675 -19.443 1.00 95.38 231 ILE A CA 1
ATOM 1857 C C . ILE A 1 231 ? 9.914 -6.590 -20.245 1.00 95.38 231 ILE A C 1
ATOM 1859 O O . ILE A 1 231 ? 10.960 -6.157 -20.721 1.00 95.38 231 ILE A O 1
ATOM 1863 N N . GLU A 1 232 ? 9.502 -7.840 -20.457 1.00 93.19 232 GLU A N 1
ATOM 1864 C CA . GLU A 1 232 ? 10.321 -8.854 -21.139 1.00 93.19 232 GLU A CA 1
ATOM 1865 C C . GLU A 1 232 ? 10.845 -8.389 -22.505 1.00 93.19 232 GLU A C 1
ATOM 1867 O O . GLU A 1 232 ? 12.012 -8.574 -22.837 1.00 93.19 232 GLU A O 1
ATOM 1872 N N . LYS A 1 233 ? 10.011 -7.671 -23.268 1.00 91.62 233 LYS A N 1
ATOM 1873 C CA . LYS A 1 233 ? 10.384 -7.137 -24.586 1.00 91.62 233 LYS A CA 1
ATOM 1874 C C . LYS A 1 233 ? 11.578 -6.169 -24.537 1.00 91.62 233 LYS A C 1
ATOM 1876 O O . LYS A 1 233 ? 12.291 -6.040 -25.526 1.00 91.62 233 LYS A O 1
ATOM 1881 N N . ASP A 1 234 ? 11.807 -5.506 -23.406 1.00 90.56 234 ASP A N 1
ATOM 1882 C CA . ASP A 1 234 ? 12.905 -4.548 -23.231 1.00 90.56 234 ASP A CA 1
ATOM 1883 C C . ASP A 1 234 ? 14.232 -5.232 -22.889 1.00 90.56 234 ASP A C 1
ATOM 1885 O O . ASP A 1 234 ? 15.290 -4.617 -23.008 1.00 90.56 234 ASP A O 1
ATOM 1889 N N . ARG A 1 235 ? 14.206 -6.488 -22.428 1.00 87.88 235 ARG A N 1
ATOM 1890 C CA . ARG A 1 235 ? 15.421 -7.239 -22.068 1.00 87.88 235 ARG A CA 1
ATOM 1891 C C . ARG A 1 235 ? 16.278 -7.544 -23.287 1.00 87.88 235 ARG A C 1
ATOM 1893 O O . ARG A 1 235 ? 17.497 -7.426 -23.225 1.00 87.88 235 ARG A O 1
ATOM 1900 N N . ASN A 1 236 ? 15.627 -7.816 -24.411 1.00 87.69 236 ASN A N 1
ATOM 1901 C CA . ASN A 1 236 ? 16.297 -8.161 -25.662 1.00 87.69 236 ASN A CA 1
ATOM 1902 C C . ASN A 1 236 ? 16.702 -6.932 -26.491 1.00 87.69 236 ASN A C 1
ATOM 1904 O O . ASN A 1 236 ? 17.296 -7.082 -27.554 1.00 87.69 236 ASN A O 1
ATOM 1908 N N . ASN A 1 237 ? 16.380 -5.715 -26.039 1.00 88.19 237 ASN A N 1
ATOM 1909 C CA . ASN A 1 237 ? 16.729 -4.498 -26.760 1.00 88.19 237 ASN A CA 1
ATOM 1910 C C . ASN A 1 237 ? 18.074 -3.947 -26.263 1.00 88.19 237 ASN A C 1
ATOM 1912 O O . ASN A 1 237 ? 18.125 -3.263 -25.239 1.00 88.19 237 ASN A O 1
ATOM 1916 N N . SER A 1 238 ? 19.155 -4.234 -26.999 1.00 84.75 238 SER A N 1
ATOM 1917 C CA . SER A 1 238 ? 20.519 -3.748 -26.718 1.00 84.75 238 SER A CA 1
ATOM 1918 C C . SER A 1 238 ? 20.578 -2.226 -26.538 1.00 84.75 238 SER A C 1
ATOM 1920 O O . SER A 1 238 ? 21.276 -1.740 -25.650 1.00 84.75 238 SER A O 1
ATOM 1922 N N . ALA A 1 239 ? 19.758 -1.480 -27.284 1.00 83.56 239 ALA A N 1
ATOM 1923 C CA . ALA A 1 239 ? 19.675 -0.024 -27.216 1.00 83.56 239 ALA A CA 1
ATOM 1924 C C . ALA A 1 239 ? 19.009 0.516 -25.935 1.00 83.56 239 ALA A C 1
ATOM 1926 O O . ALA A 1 239 ? 18.825 1.716 -25.810 1.00 83.56 239 ALA A O 1
ATOM 1927 N N . LEU A 1 240 ? 18.593 -0.323 -24.983 1.00 86.25 240 LEU A N 1
ATOM 1928 C CA . LEU A 1 240 ? 18.077 0.135 -23.683 1.00 86.25 240 LEU A CA 1
ATOM 1929 C C . LEU A 1 240 ? 19.044 -0.145 -22.527 1.00 86.25 240 LEU A C 1
ATOM 1931 O O . LEU A 1 240 ? 18.796 0.316 -21.413 1.00 86.25 240 LEU A O 1
ATOM 1935 N N . HIS A 1 241 ? 20.138 -0.869 -22.785 1.00 80.62 241 HIS A N 1
ATOM 1936 C CA . HIS A 1 241 ? 21.102 -1.274 -21.757 1.00 80.62 241 HIS A CA 1
ATOM 1937 C C . HIS A 1 241 ? 22.205 -0.238 -21.510 1.00 80.62 241 HIS A C 1
ATOM 1939 O O . HIS A 1 241 ? 22.694 -0.147 -20.389 1.00 80.62 241 HIS A O 1
ATOM 1945 N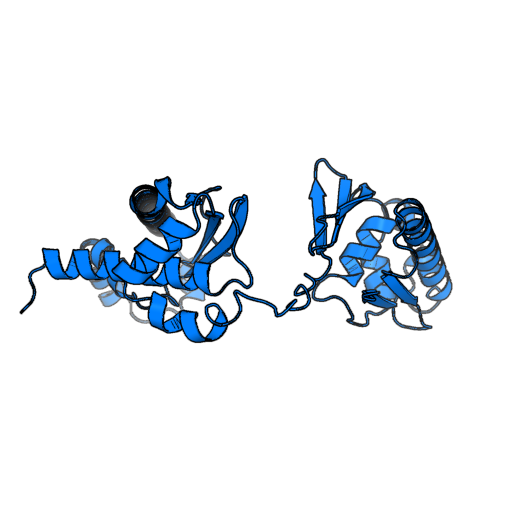 N . ASP A 1 242 ? 22.561 0.585 -22.500 1.00 79.19 242 ASP A N 1
ATOM 1946 C CA . ASP A 1 242 ? 23.503 1.694 -22.290 1.00 79.19 242 ASP A CA 1
ATOM 1947 C C . ASP A 1 242 ? 22.797 2.859 -21.570 1.00 79.19 242 ASP A C 1
ATOM 1949 O O . ASP A 1 242 ? 21.817 3.424 -22.074 1.00 79.19 242 ASP A O 1
ATOM 1953 N N . SER A 1 243 ? 23.277 3.181 -20.364 1.00 67.94 243 SER A N 1
ATOM 1954 C CA . SER A 1 243 ? 22.710 4.183 -19.456 1.00 67.94 243 SER A CA 1
ATOM 1955 C C . SER A 1 243 ? 22.864 5.618 -19.959 1.00 67.94 243 SER A C 1
ATOM 1957 O O . SER A 1 243 ? 21.990 6.447 -19.706 1.00 67.94 243 SER A O 1
ATOM 1959 N N . TYR A 1 244 ? 23.924 5.928 -20.710 1.00 66.19 244 TYR A N 1
ATOM 1960 C CA . TYR A 1 244 ? 24.236 7.310 -21.077 1.00 66.19 244 TYR A CA 1
ATOM 1961 C C . TYR A 1 244 ? 23.593 7.738 -22.395 1.00 66.19 244 TYR A C 1
ATOM 1963 O O . TYR A 1 244 ? 23.131 8.874 -22.517 1.00 66.19 244 TYR A O 1
ATOM 1971 N N . GLN A 1 245 ? 23.523 6.839 -23.377 1.00 68.12 245 GLN A N 1
ATOM 1972 C CA . GLN A 1 245 ? 23.058 7.195 -24.722 1.00 68.12 245 GLN A CA 1
ATOM 1973 C C . GLN A 1 245 ? 21.533 7.111 -24.898 1.00 68.12 245 GLN A C 1
ATOM 1975 O O . GLN A 1 245 ? 20.997 7.665 -25.854 1.00 68.12 245 GLN A O 1
ATOM 1980 N N . ASN A 1 246 ? 20.808 6.488 -23.958 1.00 86.19 246 ASN A N 1
ATOM 1981 C CA . ASN A 1 246 ? 19.402 6.110 -24.167 1.00 86.19 246 ASN A CA 1
ATOM 1982 C C . ASN A 1 246 ? 18.411 6.708 -23.165 1.00 86.19 246 ASN A C 1
ATOM 1984 O O . ASN A 1 246 ? 17.253 6.281 -23.104 1.00 86.19 246 ASN A O 1
ATOM 1988 N N . ILE A 1 247 ? 18.825 7.722 -22.400 1.00 91.00 247 ILE A N 1
ATOM 1989 C CA . ILE A 1 247 ? 17.958 8.378 -21.410 1.00 91.00 247 ILE A CA 1
ATOM 1990 C C . ILE A 1 247 ? 16.672 8.934 -22.039 1.00 91.00 247 ILE A C 1
ATOM 1992 O O . ILE A 1 247 ? 15.600 8.853 -21.441 1.00 91.00 247 ILE A O 1
ATOM 1996 N N . GLU A 1 248 ? 16.755 9.434 -23.273 1.00 92.38 248 GLU A N 1
ATOM 1997 C CA . GLU A 1 248 ? 15.613 9.981 -24.007 1.00 92.38 248 GLU A CA 1
ATOM 1998 C C . GLU A 1 248 ? 14.607 8.887 -24.391 1.00 92.38 248 GLU A C 1
ATOM 2000 O O . GLU A 1 248 ? 13.400 9.051 -24.210 1.00 92.38 248 GLU A O 1
ATOM 2005 N N . THR A 1 249 ? 15.100 7.725 -24.824 1.00 93.88 249 THR A N 1
ATOM 2006 C CA . THR A 1 249 ? 14.275 6.552 -25.136 1.00 93.88 249 THR A CA 1
ATOM 2007 C C . THR A 1 249 ? 13.577 6.025 -23.883 1.00 93.88 249 THR A C 1
ATOM 2009 O O . THR A 1 249 ? 12.362 5.808 -23.893 1.00 93.88 249 THR A O 1
ATOM 2012 N N . LYS A 1 250 ? 14.312 5.886 -22.769 1.00 94.75 250 LYS A N 1
ATOM 2013 C CA . LYS A 1 250 ? 13.750 5.481 -21.468 1.00 94.75 250 LYS A CA 1
ATOM 2014 C C . LYS A 1 250 ? 12.678 6.468 -21.003 1.00 94.75 250 LYS A C 1
ATOM 2016 O O . LYS A 1 250 ? 11.579 6.058 -20.624 1.00 94.75 250 LYS A O 1
ATOM 2021 N N . ARG A 1 251 ? 12.944 7.773 -21.125 1.00 95.75 251 ARG A N 1
ATOM 2022 C CA . ARG A 1 251 ? 11.973 8.835 -20.834 1.00 95.75 251 ARG A CA 1
ATOM 2023 C C . ARG A 1 251 ? 10.723 8.715 -21.701 1.00 95.75 251 ARG A C 1
ATOM 2025 O O . ARG A 1 251 ? 9.620 8.811 -21.172 1.00 95.75 251 ARG A O 1
ATOM 2032 N N . GLY A 1 252 ? 10.876 8.448 -22.998 1.00 96.50 252 GLY A N 1
ATOM 2033 C CA . GLY A 1 252 ? 9.762 8.211 -23.918 1.00 96.50 252 GLY A CA 1
ATOM 2034 C C . GLY A 1 252 ? 8.870 7.038 -23.493 1.00 96.50 252 GLY A C 1
ATOM 2035 O O . GLY A 1 252 ? 7.642 7.130 -23.563 1.00 96.50 252 GLY A O 1
ATOM 2036 N N . ILE A 1 253 ? 9.465 5.959 -22.976 1.00 96.75 253 ILE A N 1
ATOM 2037 C CA . ILE A 1 253 ? 8.729 4.797 -22.453 1.00 96.75 253 ILE A CA 1
ATOM 2038 C C . ILE A 1 253 ? 7.955 5.160 -21.176 1.00 96.75 253 ILE A C 1
ATOM 2040 O O . ILE A 1 253 ? 6.773 4.817 -21.056 1.00 96.75 253 ILE A O 1
ATOM 2044 N N . ILE A 1 254 ? 8.585 5.884 -20.245 1.00 97.88 254 ILE A N 1
ATOM 2045 C CA . ILE A 1 254 ? 7.932 6.366 -19.016 1.00 97.88 254 ILE A CA 1
ATOM 2046 C C . ILE A 1 254 ? 6.778 7.320 -19.367 1.00 97.88 254 ILE A C 1
ATOM 2048 O O . ILE A 1 254 ? 5.682 7.202 -18.820 1.00 97.88 254 ILE A O 1
ATOM 2052 N N . GLU A 1 255 ? 6.981 8.216 -20.333 1.00 98.12 255 GLU A N 1
ATOM 2053 C CA . GLU A 1 255 ? 5.962 9.134 -20.849 1.00 98.12 255 GLU A CA 1
ATOM 2054 C C . GLU A 1 255 ? 4.754 8.402 -21.441 1.00 98.12 255 GLU A C 1
ATOM 2056 O O . GLU A 1 255 ? 3.604 8.747 -21.154 1.00 98.12 255 GLU A O 1
ATOM 2061 N N . ALA A 1 256 ? 4.988 7.351 -22.226 1.00 98.06 256 ALA A N 1
ATOM 2062 C CA . ALA A 1 256 ? 3.913 6.528 -22.769 1.00 98.06 256 ALA A CA 1
ATOM 2063 C C . ALA A 1 256 ? 3.093 5.853 -21.652 1.00 98.06 256 ALA A C 1
ATOM 2065 O O . ALA A 1 256 ? 1.858 5.859 -21.695 1.00 98.06 256 ALA A O 1
ATOM 2066 N N . ALA A 1 257 ? 3.759 5.324 -20.620 1.00 98.06 257 ALA A N 1
ATOM 2067 C CA . ALA A 1 257 ? 3.090 4.754 -19.451 1.00 98.06 257 ALA A CA 1
ATOM 2068 C C . ALA A 1 257 ? 2.298 5.816 -18.662 1.00 98.06 257 ALA A C 1
ATOM 2070 O O . ALA A 1 257 ? 1.141 5.572 -18.308 1.00 98.06 257 ALA A O 1
ATOM 2071 N N . ARG A 1 258 ? 2.863 7.018 -18.469 1.00 98.06 258 ARG A N 1
ATOM 2072 C CA . ARG A 1 258 ? 2.193 8.168 -17.838 1.00 98.06 258 ARG A CA 1
ATOM 2073 C C . ARG A 1 258 ? 0.904 8.551 -18.562 1.00 98.06 258 ARG A C 1
ATOM 2075 O O . ARG A 1 258 ? -0.137 8.692 -17.922 1.00 98.06 258 ARG A O 1
ATOM 2082 N N . ARG A 1 259 ? 0.937 8.683 -19.894 1.00 98.06 259 ARG A N 1
ATOM 2083 C CA . ARG A 1 259 ? -0.256 9.018 -20.697 1.00 98.06 259 ARG A CA 1
ATOM 2084 C C . ARG A 1 259 ? -1.371 7.990 -20.516 1.00 98.06 259 ARG A C 1
ATOM 2086 O O . ARG A 1 259 ? -2.535 8.369 -20.398 1.00 98.06 259 ARG A O 1
ATOM 2093 N N . LYS A 1 260 ? -1.020 6.702 -20.443 1.00 97.81 260 LYS A N 1
ATOM 2094 C CA . LYS A 1 260 ? -1.990 5.628 -20.198 1.00 97.81 260 LYS A CA 1
ATOM 2095 C C . LYS A 1 260 ? -2.653 5.761 -18.826 1.00 97.81 260 LYS A C 1
ATOM 2097 O O . LYS A 1 260 ? -3.874 5.680 -18.749 1.00 97.81 260 LYS A O 1
ATOM 2102 N N . ILE A 1 261 ? -1.873 6.026 -17.774 1.00 97.25 261 ILE A N 1
ATOM 2103 C CA . ILE A 1 261 ? -2.400 6.284 -16.422 1.00 97.25 261 ILE A CA 1
ATOM 2104 C C . ILE A 1 261 ? -3.374 7.465 -16.450 1.00 97.25 261 ILE A C 1
ATOM 2106 O O . ILE A 1 261 ? -4.495 7.349 -15.967 1.00 97.25 261 ILE A O 1
ATOM 2110 N N . TYR A 1 262 ? -2.994 8.584 -17.070 1.00 96.94 262 TYR A N 1
ATOM 2111 C CA . TYR A 1 262 ? -3.864 9.760 -17.153 1.00 96.94 262 TYR A CA 1
ATOM 2112 C C . TYR A 1 262 ? -5.155 9.505 -17.931 1.00 96.94 262 TYR A C 1
ATOM 2114 O O . TYR A 1 262 ? -6.193 10.050 -17.564 1.00 96.94 262 TYR A O 1
ATOM 2122 N N . SER A 1 263 ? -5.122 8.667 -18.970 1.00 96.56 263 SER A N 1
ATOM 2123 C CA . SER A 1 263 ? -6.336 8.260 -19.681 1.00 96.56 263 SER A CA 1
ATOM 2124 C C . SER A 1 263 ? -7.300 7.491 -18.775 1.00 96.56 263 SER A C 1
ATOM 2126 O O . SER A 1 263 ? -8.502 7.732 -18.842 1.00 96.56 263 SER A O 1
ATOM 2128 N N . ILE A 1 264 ? -6.780 6.599 -17.925 1.00 95.94 264 ILE A N 1
ATOM 2129 C CA . ILE A 1 264 ? -7.579 5.827 -16.961 1.00 95.94 264 ILE A CA 1
ATOM 2130 C C . ILE A 1 264 ? -8.172 6.765 -15.906 1.00 95.94 264 ILE A C 1
ATOM 2132 O O . ILE A 1 264 ? -9.382 6.811 -15.732 1.00 95.94 264 ILE A O 1
ATOM 2136 N N . LEU A 1 265 ? -7.341 7.604 -15.278 1.00 93.56 265 LEU A N 1
ATOM 2137 C CA . LEU A 1 265 ? -7.806 8.545 -14.252 1.00 93.56 265 LEU A CA 1
ATOM 2138 C C . LEU A 1 265 ? -8.816 9.562 -14.795 1.00 93.56 265 LEU A C 1
ATOM 2140 O O . LEU A 1 265 ? -9.719 9.976 -14.074 1.00 93.56 265 LEU A O 1
ATOM 2144 N N . LYS A 1 266 ? -8.694 9.957 -16.069 1.00 93.50 266 LYS A N 1
ATOM 2145 C CA . LYS A 1 266 ? -9.678 10.817 -16.735 1.00 93.50 266 LYS A CA 1
ATOM 2146 C C . LYS A 1 266 ? -11.039 10.127 -16.867 1.00 93.50 266 LYS A C 1
ATOM 2148 O O . LYS A 1 266 ? -12.042 10.790 -16.633 1.00 93.50 266 LYS A O 1
ATOM 2153 N N . ALA A 1 267 ? -11.078 8.843 -17.235 1.00 92.25 267 ALA A N 1
ATOM 2154 C CA . ALA A 1 267 ? -12.328 8.081 -17.331 1.00 92.25 267 ALA A CA 1
ATOM 2155 C C . ALA A 1 267 ? -13.035 7.963 -15.969 1.00 92.25 267 ALA A C 1
ATOM 2157 O O . ALA A 1 267 ? -14.258 7.945 -15.900 1.00 92.25 267 ALA A O 1
ATOM 2158 N N . ASP A 1 268 ? -12.254 7.975 -14.891 1.00 89.19 268 ASP A N 1
ATOM 2159 C CA . ASP A 1 268 ? -12.722 7.928 -13.510 1.00 89.19 268 ASP A CA 1
ATOM 2160 C C . ASP A 1 268 ? -12.978 9.305 -12.866 1.00 89.19 268 ASP A C 1
ATOM 2162 O O . ASP A 1 268 ? -13.131 9.381 -11.647 1.00 89.19 268 ASP A O 1
ATOM 2166 N N . ASN A 1 269 ? -13.037 10.394 -13.642 1.00 89.81 269 ASN A N 1
ATOM 2167 C CA . ASN A 1 269 ? -13.239 11.769 -13.150 1.00 89.81 269 ASN A CA 1
ATOM 2168 C C . ASN A 1 269 ? -12.180 12.261 -12.141 1.00 89.81 269 ASN A C 1
ATOM 2170 O O . ASN A 1 269 ? -12.432 13.169 -11.358 1.00 89.81 269 ASN A O 1
ATOM 2174 N N . LEU A 1 270 ? -10.965 11.713 -12.183 1.00 87.88 270 LEU A N 1
ATOM 2175 C CA . LEU A 1 270 ? -9.839 12.104 -11.321 1.00 87.88 270 LEU A CA 1
ATOM 2176 C C . LEU A 1 270 ? -8.738 12.831 -12.086 1.00 87.88 270 LEU A C 1
ATOM 2178 O O . LEU A 1 270 ? -7.539 12.705 -11.812 1.00 87.88 270 LEU A O 1
ATOM 2182 N N . ARG A 1 271 ? -9.133 13.592 -13.104 1.00 85.94 271 ARG A N 1
ATOM 2183 C CA . ARG A 1 271 ? -8.182 14.359 -13.898 1.00 85.94 271 ARG A CA 1
ATOM 2184 C C . ARG A 1 271 ? -7.488 15.390 -13.004 1.00 85.94 271 ARG A C 1
ATOM 2186 O O . ARG A 1 271 ? -8.133 16.265 -12.447 1.00 85.94 271 ARG A O 1
ATOM 2193 N N . GLY A 1 272 ? -6.162 15.305 -12.923 1.00 86.31 272 GLY A N 1
ATOM 2194 C CA . GLY A 1 272 ? -5.337 16.237 -12.149 1.00 86.31 272 GLY A CA 1
ATOM 2195 C C . GLY A 1 272 ? -5.069 15.823 -10.700 1.00 86.31 272 GLY A C 1
ATOM 2196 O O . GLY A 1 272 ? -4.170 16.405 -10.101 1.00 86.31 272 GLY A O 1
ATOM 2197 N N . ALA A 1 273 ? -5.751 14.791 -10.184 1.00 90.38 273 ALA A N 1
ATOM 2198 C CA . ALA A 1 273 ? -5.526 14.268 -8.832 1.00 90.38 273 ALA A CA 1
ATOM 2199 C C . ALA A 1 273 ? -4.128 13.645 -8.667 1.00 90.38 273 ALA A C 1
ATOM 2201 O O . ALA A 1 273 ? -3.529 13.713 -7.603 1.00 90.38 273 ALA A O 1
ATOM 2202 N N . LEU A 1 274 ? -3.569 13.081 -9.741 1.00 94.31 274 LEU A N 1
ATOM 2203 C CA . LEU A 1 274 ? -2.193 12.591 -9.780 1.00 94.31 274 LEU A CA 1
ATOM 2204 C C . LEU A 1 274 ? -1.377 13.404 -10.783 1.00 94.31 274 LEU A C 1
ATOM 2206 O O . LEU A 1 274 ? -1.714 13.451 -11.970 1.00 94.31 274 LEU A O 1
ATOM 2210 N N . LYS A 1 275 ? -0.262 13.975 -10.327 1.00 96.25 275 LYS A N 1
ATOM 2211 C CA . LYS A 1 275 ? 0.734 14.628 -11.180 1.00 96.25 275 LYS A CA 1
ATOM 2212 C C . LYS A 1 275 ? 2.032 13.835 -11.170 1.00 96.25 275 LYS A C 1
ATOM 2214 O O . LYS A 1 275 ? 2.696 13.707 -10.151 1.00 96.25 275 LYS A O 1
ATOM 2219 N N . ILE A 1 276 ? 2.406 13.308 -12.330 1.00 97.38 276 ILE A N 1
ATOM 2220 C CA . ILE A 1 276 ? 3.695 12.661 -12.574 1.00 97.38 276 ILE A CA 1
ATOM 2221 C C . ILE A 1 276 ? 4.595 13.656 -13.311 1.00 97.38 276 ILE A C 1
ATOM 2223 O O . ILE A 1 276 ? 4.392 13.956 -14.497 1.00 97.38 276 ILE A O 1
ATOM 2227 N N . HIS A 1 277 ? 5.594 14.157 -12.591 1.00 97.56 277 HIS A N 1
ATOM 2228 C CA . HIS A 1 277 ? 6.631 15.041 -13.103 1.00 97.56 277 HIS A CA 1
ATOM 2229 C C . HIS A 1 277 ? 7.771 14.198 -13.665 1.00 97.56 277 HIS A C 1
ATOM 2231 O O . HIS A 1 277 ? 8.284 13.320 -12.974 1.00 97.56 277 HIS A O 1
ATOM 2237 N N . ILE A 1 278 ? 8.158 14.471 -14.909 1.00 97.31 278 ILE A N 1
ATOM 2238 C CA . ILE A 1 278 ? 9.261 13.805 -15.604 1.00 97.31 278 ILE A CA 1
ATOM 2239 C C . ILE A 1 278 ? 10.203 14.908 -16.079 1.00 97.31 278 ILE A C 1
ATOM 2241 O O . ILE A 1 278 ? 9.855 15.689 -16.963 1.00 97.31 278 ILE A O 1
ATOM 2245 N N . ASN A 1 279 ? 11.379 14.990 -15.466 1.00 94.44 279 ASN A N 1
ATOM 2246 C CA . ASN A 1 279 ? 12.436 15.925 -15.839 1.00 94.44 279 ASN A CA 1
ATOM 2247 C C . ASN A 1 279 ? 13.535 15.196 -16.627 1.00 94.44 279 ASN A C 1
ATOM 2249 O O . ASN A 1 279 ? 13.451 13.999 -16.895 1.00 94.44 279 ASN A O 1
ATOM 2253 N N . LYS A 1 280 ? 14.620 15.907 -16.969 1.00 92.69 280 LYS A N 1
ATOM 2254 C CA . LYS A 1 280 ? 15.757 15.334 -17.715 1.00 92.69 280 LYS A CA 1
ATOM 2255 C C . LYS A 1 280 ? 16.398 14.122 -17.029 1.00 92.69 280 LYS A C 1
ATOM 2257 O O . LYS A 1 280 ? 16.893 13.250 -17.726 1.00 92.69 280 LYS A O 1
ATOM 2262 N N . ARG A 1 281 ? 16.427 14.092 -15.692 1.00 92.94 281 ARG A N 1
ATOM 2263 C CA . ARG A 1 281 ? 17.138 13.059 -14.914 1.00 9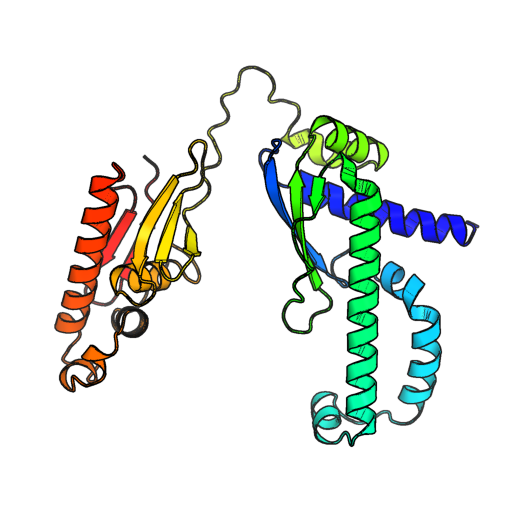2.94 281 ARG A CA 1
ATOM 2264 C C . ARG A 1 281 ? 16.291 12.353 -13.865 1.00 92.94 281 ARG A C 1
ATOM 2266 O O . ARG A 1 281 ? 16.712 11.313 -13.376 1.00 92.94 281 ARG A O 1
ATOM 2273 N N . ASN A 1 282 ? 15.114 12.879 -13.527 1.00 96.50 282 ASN A N 1
ATOM 2274 C CA . ASN A 1 282 ? 14.293 12.322 -12.460 1.00 96.50 282 ASN A CA 1
ATOM 2275 C C . ASN A 1 282 ? 12.798 12.284 -12.789 1.00 96.50 282 ASN A C 1
ATOM 2277 O O . ASN A 1 282 ? 12.309 13.034 -13.633 1.00 96.50 282 ASN A O 1
ATOM 2281 N N . CYS A 1 283 ? 12.087 11.398 -12.096 1.00 97.19 283 CYS A N 1
ATOM 2282 C CA . CYS A 1 283 ? 10.635 11.319 -12.045 1.00 97.19 283 CYS A CA 1
ATOM 2283 C C . CYS A 1 283 ? 10.154 11.419 -10.599 1.00 97.19 283 CYS A C 1
ATOM 2285 O O . CYS A 1 283 ? 10.792 10.881 -9.697 1.00 97.19 283 CYS A O 1
ATOM 2287 N N . ARG A 1 284 ? 8.999 12.046 -10.380 1.00 97.38 284 ARG A N 1
ATOM 2288 C CA . ARG A 1 284 ? 8.275 11.989 -9.102 1.00 97.38 284 ARG A CA 1
ATOM 2289 C C . ARG A 1 284 ? 6.772 12.025 -9.335 1.00 97.38 284 ARG A C 1
ATOM 2291 O O . ARG A 1 284 ? 6.317 12.589 -10.330 1.00 97.38 284 ARG A O 1
ATOM 2298 N N . ALA A 1 285 ? 6.013 11.444 -8.414 1.00 97.25 285 ALA A N 1
ATOM 2299 C CA . ALA A 1 285 ? 4.558 11.517 -8.408 1.00 97.25 285 ALA A CA 1
ATOM 2300 C C . ALA A 1 285 ? 4.066 12.302 -7.192 1.00 97.25 285 ALA A C 1
ATOM 2302 O O . ALA A 1 285 ? 4.522 12.061 -6.079 1.00 97.25 285 ALA A O 1
ATOM 2303 N N . GLU A 1 286 ? 3.116 13.200 -7.412 1.00 95.12 286 GLU A N 1
ATOM 2304 C CA . GLU A 1 286 ? 2.450 13.997 -6.387 1.00 95.12 286 GLU A CA 1
ATOM 2305 C C . GLU A 1 286 ? 0.944 13.747 -6.465 1.00 95.12 286 GLU A C 1
ATOM 2307 O O . GLU A 1 286 ? 0.362 13.726 -7.555 1.00 95.12 286 GLU A O 1
ATOM 2312 N N . TRP A 1 287 ? 0.318 13.538 -5.307 1.00 93.00 287 TRP A N 1
ATOM 2313 C CA . TRP A 1 287 ? -1.135 13.497 -5.198 1.00 93.00 287 TRP A CA 1
ATOM 2314 C C . TRP A 1 287 ? -1.645 14.881 -4.822 1.00 93.00 287 TRP A C 1
ATOM 2316 O O . TRP A 1 287 ? -1.239 15.433 -3.802 1.00 93.00 287 TRP A O 1
ATOM 2326 N N . MET A 1 288 ? -2.516 15.429 -5.659 1.00 88.94 288 MET A N 1
ATOM 2327 C CA . MET A 1 288 ? -3.162 16.714 -5.453 1.00 88.94 288 MET A CA 1
ATOM 2328 C C . MET A 1 288 ? -4.541 16.459 -4.856 1.00 88.94 288 MET A C 1
ATOM 2330 O O . MET A 1 288 ? -5.373 15.785 -5.466 1.00 88.94 288 MET A O 1
ATOM 2334 N N . LEU A 1 289 ? -4.765 16.995 -3.662 1.00 68.31 289 LEU A N 1
ATOM 2335 C CA . LEU A 1 289 ? -6.097 17.110 -3.086 1.00 68.31 289 LEU A CA 1
ATOM 2336 C C . LEU A 1 289 ? -6.773 18.287 -3.787 1.00 68.31 289 LEU A C 1
ATOM 2338 O O . LEU A 1 289 ? -6.250 19.400 -3.723 1.00 68.31 289 LEU A O 1
ATOM 2342 N N . ASN A 1 290 ? -7.855 18.016 -4.511 1.00 56.09 290 ASN A N 1
ATOM 2343 C CA . ASN A 1 290 ? -8.787 19.064 -4.917 1.00 56.09 290 ASN A CA 1
ATOM 2344 C C . ASN A 1 290 ? -9.847 19.213 -3.834 1.00 56.09 290 ASN A C 1
ATOM 2346 O O . ASN A 1 290 ? -10.256 18.155 -3.301 1.00 56.09 290 ASN A O 1
#

pLDDT: mean 76.66, std 20.54, range [34.94, 98.44]